Protein 2PR9 (pdb70)

Foldseek 3Di:
DVQADFFADDPAWEKEKEKEKAKAFEAEQVGDTPFIKMKIWMKMATRHGGFKKKFWDKQDVVQHFDWPDKDADPQFDPPPGTIGRDRHGMDIGMITMGGPQFQDQKDKHWDWDCDPQWKIKIKIKIAGADDQVWKKAFKKKKFAADPQFPDKDKDWPAADWDQDNVRRIIIGTHGMDGHGDMTMMIMMTTGDRDDDPDDDPGFWIWIKIKTFAGRRSMDTPDMAIDDPPDPDGRVSYHYYYTYIYIYDHGTYTD/DCPDDDDDDD

InterPro domains:
  IPR001392 Clathrin adaptor, mu subunit [PIRSF005992] (1-434)
  IPR001392 Clathrin adaptor, mu subunit [PR00314] (12-32)
  IPR001392 Clathrin adaptor, mu subunit [PR00314] (98-125)
  IPR001392 Clathrin adaptor, mu subunit [PR00314] (161-189)
  IPR001392 Clathrin adaptor, mu subunit [PR00314] (243-270)
  IPR001392 Clathrin adaptor, mu subunit [PR00314] (312-327)
  IPR001392 Clathrin adaptor, mu subunit [PR00314] (352-363)
  IPR011012 Longin-like domain superfamily [SSF64356] (1-140)
  IPR018240 Clathrin adaptor, mu subunit, conserved site [PS00990] (159-179)
  IPR018240 Clathrin adaptor, mu subunit, conserved site [PS00991] (263-277)
  IPR022775 AP complex, mu/sigma subunit [PF01217] (2-125)
  IPR028565 Mu homology domain [PF00928] (160-435)
  IPR028565 Mu homology domain [PS51072] (170-434)
  IPR036168 AP-2 complex subunit mu, C-terminal superfamily [SSF49447] (159-434)
  IPR043512 Mu2, C-terminal domain [cd09251] (168-434)
  IPR043532 AP-2 complex subunit mu, N-terminal [cd14836] (1-140)
  IPR050431 Adaptor complexes medium subunit [PTHR10529] (1-434)

Sequence (264 aa):
IGWRREGIKYRRNELFLDVLESVNLLMSPQGQVLSAHVSGRVVMKSYLSGMPECKFGMNDKKQSIAIDDCTFHQCVRLSRSISFIPPDGEFELMRYRTTKDIILPFRVIPLVREVGRTKLEVKVVIKSNFKPSLLAQKIEVRIPTPLNTSGVQVICMKGKAKYKASENAIVWKIKRMAGMKESQISAEIELLPTNDKKKWARPPISMNFEVPFAPSGLKVRYLKVFEPKLNYSDHDVIKWVRYIGRSGIYETRCDEEYGYECLD

Radius of gyration: 23.53 Å; Cα contacts (8 Å, |Δi|>4): 671; chains: 2; bounding box: 76×35×49 Å

Secondary structure (DSSP, 8-state):
-TTS-S----SS-EEEEEEEEEEEEEE-TTS-EEEEEEEEEEEEEEE-SSS-EEEEEESB----B--SEEEE-TTSB----EEEPPPSEEEEEEEEEE-SS----EEEEEEEEEETTTEEEEEEEEEE-S-TT-EEEEEEEEEE--TTEEEEEEEESSSEEEEEGGGTEEEEEEEEEETT-EEEEEEEEEE----SSS----PPEEEEEEESS-TT---EEEEEEE-SSSS--GGGSEEEEEEEEEEEEEEE--/----S-EE--

B-factor: mean 52.51, std 9.69, range [30.03, 100.21]

GO terms:
  GO:0043195 terminal bouton (C, HDA)
  GO:0065003 protein-containing complex assembly (P, IDA)
  GO:0002092 positive regulation of receptor internalization (P, IMP)
  GO:1900244 positive regulation of synaptic vesicle endocytosis (P, IMP)
  GO:0005515 protein binding (F, IPI)
  GO:0005886 plasma membrane (C, TAS)
  GO:0050750 low-density lipoprotein particle receptor binding (F, IDA)
  GO:0005048 signal sequence binding (F, IDA)
  GO:0030122 AP-2 adaptor complex (C, IDA)
  GO:0098978 glutamatergic synapse (C, IDA)
  GO:0098978 glutamatergic synapse (C, IMP)
  GO:0098884 postsynaptic neurotransmitter receptor internalization (P, IDA)
  GO:0098884 postsynaptic neurotransmitter receptor internalization (P, IMP)
  GO:0098894 extrinsic component of presynaptic endocytic zone membrane (C, IDA)
  GO:0098978 glutamatergic synapse (C, EXP)
  GO:0048488 synaptic vesicle endocytosis (P, IDA)
  GO:0098884 postsynaptic neurotransmitter receptor internalization (P, EXP)
  GO:0008021 synaptic vesicle (C, IDA)
  GO:0008021 synaptic vesicle (C, EXP)
  GO:0048488 synaptic vesicle endocytosis (P, IMP)

Organism: Rattus norvegicus (NCBI:txid10116)

Structure (mmCIF, N/CA/C/O backbone):
data_2PR9
#
_entry.id   2PR9
#
_cell.length_a   126.300
_cell.length_b   126.300
_cell.length_c   74.650
_cell.angle_alpha   90.000
_cell.angle_beta   90.000
_cell.angle_gamma   120.000
#
_symmetry.space_group_name_H-M   'P 64'
#
loop_
_entity.id
_entity.type
_entity.pdbx_description
1 polymer 'AP-2 complex subunit mu-1'
2 polymer 'GABA(A) receptor subunit gamma-2 peptide'
3 water water
#
loop_
_atom_site.group_PDB
_atom_site.id
_atom_site.type_symbol
_atom_site.label_atom_id
_atom_site.label_alt_id
_atom_site.label_comp_id
_atom_site.label_asym_id
_atom_site.label_entity_id
_atom_site.label_seq_id
_atom_site.pdbx_PDB_ins_code
_atom_site.Cartn_x
_atom_site.Cartn_y
_atom_site.Cartn_z
_atom_site.occupancy
_atom_site.B_iso_or_equiv
_atom_site.auth_seq_id
_atom_site.auth_comp_id
_atom_site.auth_asym_id
_atom_site.auth_atom_id
_atom_site.pdbx_PDB_model_num
ATOM 1 N N . ILE A 1 23 ? -22.185 43.796 -2.972 1.00 68.15 159 ILE A N 1
ATOM 2 C CA . ILE A 1 23 ? -23.176 43.678 -1.830 1.00 68.49 159 ILE A CA 1
ATOM 3 C C . ILE A 1 23 ? -24.341 44.658 -2.116 1.00 67.56 159 ILE A C 1
ATOM 4 O O . ILE A 1 23 ? -24.211 45.881 -1.891 1.00 68.12 159 ILE A O 1
ATOM 9 N N . GLY A 1 24 ? -25.454 44.124 -2.637 1.00 65.71 160 GLY A N 1
ATOM 10 C CA . GLY A 1 24 ? -26.577 44.954 -3.096 1.00 62.96 160 GLY A CA 1
ATOM 11 C C . GLY A 1 24 ? -27.472 45.697 -2.082 1.00 62.40 160 GLY A C 1
ATOM 12 O O . GLY A 1 24 ? -28.418 46.358 -2.527 1.00 62.68 160 GLY A O 1
ATOM 13 N N . TRP A 1 25 ? -27.201 45.582 -0.763 1.00 60.70 161 TRP A N 1
ATOM 14 C CA . TRP A 1 25 ? -27.993 46.200 0.333 1.00 59.87 161 TRP A CA 1
ATOM 15 C C . TRP A 1 25 ? -27.154 47.224 1.130 1.00 58.80 161 TRP A C 1
ATOM 16 O O . TRP A 1 25 ? -27.639 47.799 2.105 1.00 60.04 161 TRP A O 1
ATOM 27 N N . ARG A 1 26 ? -25.901 47.429 0.746 1.00 57.23 162 ARG A N 1
ATOM 28 C CA . ARG A 1 26 ? -25.036 48.377 1.405 1.00 56.31 162 ARG A CA 1
ATOM 29 C C . ARG A 1 26 ? -23.983 48.974 0.442 1.00 57.80 162 ARG A C 1
ATOM 30 O O . ARG A 1 26 ? -23.194 48.231 -0.171 1.00 58.09 162 ARG A O 1
ATOM 38 N N . ARG A 1 27 ? -23.953 50.320 0.358 1.00 58.10 163 ARG A N 1
ATOM 39 C CA . ARG A 1 27 ? -23.084 51.069 -0.564 1.00 57.42 163 ARG A CA 1
ATOM 40 C C . ARG A 1 27 ? -21.658 51.168 -0.027 1.00 56.49 163 ARG A C 1
ATOM 41 O O . ARG A 1 27 ? -21.405 50.842 1.141 1.00 54.98 163 ARG A O 1
ATOM 49 N N . GLU A 1 28 ? -20.742 51.648 -0.885 1.00 56.67 164 GLU A N 1
ATOM 50 C CA . GLU A 1 28 ? -19.325 51.640 -0.552 1.00 56.35 164 GLU A CA 1
ATOM 51 C C . GLU A 1 28 ? -18.673 52.771 0.265 1.00 55.03 164 GLU A C 1
ATOM 52 O O . GLU A 1 28 ? -17.705 52.469 0.992 1.00 56.20 164 GLU A O 1
ATOM 58 N N . GLY A 1 29 ? -19.129 54.019 0.238 1.00 52.37 165 GLY A N 1
ATOM 59 C CA . GLY A 1 29 ? -18.280 55.017 0.959 1.00 50.75 165 GLY A CA 1
ATOM 60 C C . GLY A 1 29 ? -18.705 55.456 2.365 1.00 50.76 165 GLY A C 1
ATOM 61 O O . GLY A 1 29 ? -18.611 56.653 2.718 1.00 51.14 165 GLY A O 1
ATOM 62 N N . ILE A 1 30 ? -19.261 54.543 3.161 1.00 49.57 166 ILE A N 1
ATOM 63 C CA . ILE A 1 30 ? -19.931 54.968 4.394 1.00 48.21 166 ILE A CA 1
ATOM 64 C C . ILE A 1 30 ? -18.907 55.233 5.528 1.00 48.90 166 ILE A C 1
ATOM 65 O O . ILE A 1 30 ? -18.043 54.346 5.805 1.00 48.29 166 ILE A O 1
ATOM 70 N N . LYS A 1 31 ? -19.021 56.416 6.174 1.00 47.73 167 LYS A N 1
ATOM 71 C CA . LYS A 1 31 ? -18.180 56.746 7.312 1.00 47.19 167 LYS A CA 1
ATOM 72 C C . LYS A 1 31 ? -18.958 57.446 8.434 1.00 47.14 167 LYS A C 1
ATOM 73 O O . LYS A 1 31 ? -19.853 58.274 8.194 1.00 46.57 167 LYS A O 1
ATOM 79 N N . TYR A 1 32 ? -18.617 57.105 9.680 1.00 46.64 168 TYR A N 1
ATOM 80 C CA . TYR A 1 32 ? -19.151 57.826 10.856 1.00 45.98 168 TYR A CA 1
ATOM 81 C C . TYR A 1 32 ? -17.977 58.008 11.844 1.00 45.99 168 TYR A C 1
ATOM 82 O O . TYR A 1 32 ? -17.151 57.094 11.965 1.00 45.45 168 TYR A O 1
ATOM 91 N N . ARG A 1 33 ? -17.893 59.133 12.559 1.00 46.04 169 ARG A N 1
ATOM 92 C CA . ARG A 1 33 ? -16.832 59.227 13.551 1.00 46.75 169 ARG A CA 1
ATOM 93 C C . ARG A 1 33 ? -17.292 58.449 14.789 1.00 46.98 169 ARG A C 1
ATOM 94 O O . ARG A 1 33 ? -16.460 57.820 15.445 1.00 47.74 169 ARG A O 1
ATOM 96 N N . ARG A 1 34 ? -18.577 58.567 15.140 1.00 45.38 170 ARG A N 1
ATOM 97 C CA . ARG A 1 34 ? -19.190 57.715 16.155 1.00 44.98 170 ARG A CA 1
ATOM 98 C C . ARG A 1 34 ? -19.679 56.379 15.562 1.00 44.05 170 ARG A C 1
ATOM 99 O O . ARG A 1 34 ? -20.850 56.292 15.070 1.00 42.92 170 ARG A O 1
ATOM 107 N N . ASN A 1 35 ? -18.838 55.349 15.600 1.00 42.35 171 ASN A N 1
ATOM 108 C CA . ASN A 1 35 ? -19.360 54.086 15.156 1.00 42.55 171 ASN A CA 1
ATOM 109 C C . ASN A 1 35 ? -20.239 53.562 16.241 1.00 43.07 171 ASN A C 1
ATOM 110 O O . ASN A 1 35 ? -19.762 53.219 17.346 1.00 45.61 171 ASN A O 1
ATOM 115 N N . GLU A 1 36 ? -21.536 53.513 15.995 1.00 42.03 172 GLU A N 1
ATOM 116 C CA . GLU A 1 36 ? -22.455 53.158 17.081 1.00 41.15 172 GLU A CA 1
ATOM 117 C C . GLU A 1 36 ? -23.485 52.166 16.555 1.00 41.09 172 GLU A C 1
ATOM 118 O O . GLU A 1 36 ? -23.867 52.227 15.337 1.00 40.97 172 GLU A O 1
ATOM 124 N N . LEU A 1 37 ? -23.964 51.271 17.420 1.00 41.26 173 LEU A N 1
ATOM 125 C CA . LEU A 1 37 ? -25.060 50.316 17.018 1.00 40.30 173 LEU A CA 1
ATOM 126 C C . LEU A 1 37 ? -26.037 50.054 18.126 1.00 42.98 173 LEU A C 1
ATOM 127 O O . LEU A 1 37 ? -25.684 50.116 19.359 1.00 42.66 173 LEU A O 1
ATOM 132 N N . PHE A 1 38 ? -27.287 49.826 17.708 1.00 44.53 174 PHE A N 1
ATOM 133 C CA . PHE A 1 38 ? -28.385 49.529 18.652 1.00 45.68 174 PHE A CA 1
ATOM 134 C C . PHE A 1 38 ? -29.138 48.253 18.280 1.00 46.64 174 PHE A C 1
ATOM 135 O O . PHE A 1 38 ? -29.517 48.067 17.093 1.00 47.37 174 PHE A O 1
ATOM 143 N N . LEU A 1 39 ? -29.384 47.389 19.259 1.00 46.60 175 LEU A N 1
ATOM 144 C CA . LEU A 1 39 ? -30.138 46.135 18.999 1.00 46.87 175 LEU A CA 1
ATOM 145 C C . LEU A 1 39 ? -31.400 46.146 19.840 1.00 47.42 175 LEU A C 1
ATOM 146 O O . LEU A 1 39 ? -31.335 46.538 21.054 1.00 46.83 175 LEU A O 1
ATOM 151 N N . ASP A 1 40 ? -32.492 45.702 19.187 1.00 47.03 176 ASP A N 1
ATOM 152 C CA . ASP A 1 40 ? -33.907 45.668 19.704 1.00 47.82 176 ASP A CA 1
ATOM 153 C C . ASP A 1 40 ? -34.419 44.208 19.674 1.00 48.00 176 ASP A C 1
ATOM 154 O O . ASP A 1 40 ? -34.550 43.612 18.526 1.00 50.37 176 ASP A O 1
ATOM 159 N N . VAL A 1 41 ? -34.592 43.578 20.836 1.00 45.00 177 VAL A N 1
ATOM 160 C CA . VAL A 1 41 ? -35.132 42.228 20.865 1.00 44.98 177 VAL A CA 1
ATOM 161 C C . VAL A 1 41 ? -36.634 42.391 21.208 1.00 46.73 177 VAL A C 1
ATOM 162 O O . VAL A 1 41 ? -36.975 42.828 22.345 1.00 47.10 177 VAL A O 1
ATOM 166 N N . LEU A 1 42 ? -37.500 42.167 20.204 1.00 47.29 178 LEU A N 1
ATOM 167 C CA . LEU A 1 42 ? -38.941 42.429 20.267 1.00 46.94 178 LEU A CA 1
ATOM 168 C C . LEU A 1 42 ? -39.640 41.071 20.316 1.00 46.79 178 LEU A C 1
ATOM 169 O O . LEU A 1 42 ? -39.506 40.246 19.374 1.00 46.70 178 LEU A O 1
ATOM 174 N N . GLU A 1 43 ? -40.387 40.830 21.396 1.00 45.20 179 GLU A N 1
ATOM 175 C CA . GLU A 1 43 ? -41.063 39.549 21.522 1.00 45.62 179 GLU A CA 1
ATOM 176 C C . GLU A 1 43 ? -42.517 39.701 21.942 1.00 45.45 179 GLU A C 1
ATOM 177 O O . GLU A 1 43 ? -42.859 40.499 22.894 1.00 45.44 179 GLU A O 1
ATOM 183 N N . SER A 1 44 ? -43.360 38.844 21.408 1.00 43.91 180 SER A N 1
ATOM 184 C CA . SER A 1 44 ? -44.654 38.788 22.073 1.00 44.91 180 SER A CA 1
ATOM 185 C C . SER A 1 44 ? -45.031 37.466 22.626 1.00 43.80 180 SER A C 1
ATOM 186 O O . SER A 1 44 ? -44.855 36.434 21.969 1.00 45.44 180 SER A O 1
ATOM 189 N N . VAL A 1 45 ? -45.415 37.439 23.888 1.00 42.68 181 VAL A N 1
ATOM 190 C CA . VAL A 1 45 ? -45.621 36.152 24.502 1.00 40.69 181 VAL A CA 1
ATOM 191 C C . VAL A 1 45 ? -47.086 35.795 24.464 1.00 41.69 181 VAL A C 1
ATOM 192 O O . VAL A 1 45 ? -47.927 36.629 24.910 1.00 41.78 181 VAL A O 1
ATOM 196 N N . ASN A 1 46 ? -47.401 34.621 23.888 1.00 40.99 182 ASN A N 1
ATOM 197 C CA . ASN A 1 46 ? -48.740 34.115 23.858 1.00 42.14 182 ASN A CA 1
ATOM 198 C C . ASN A 1 46 ? -48.996 32.979 24.831 1.00 43.32 182 ASN A C 1
ATOM 199 O O . ASN A 1 46 ? -48.308 31.941 24.833 1.00 44.75 182 ASN A O 1
ATOM 204 N N . LEU A 1 47 ? -50.059 33.132 25.603 1.00 43.65 183 LEU A N 1
ATOM 205 C CA . LEU A 1 47 ? -50.441 32.152 26.614 1.00 43.98 183 LEU A CA 1
ATOM 206 C C . LEU A 1 47 ? -51.942 31.802 26.661 1.00 44.09 183 LEU A C 1
ATOM 207 O O . LEU A 1 47 ? -52.801 32.670 26.745 1.00 45.08 183 LEU A O 1
ATOM 212 N N . LEU A 1 48 ? -52.261 30.524 26.732 1.00 45.41 184 LEU A N 1
ATOM 213 C CA . LEU A 1 48 ? -53.625 30.091 27.099 1.00 46.01 184 LEU A CA 1
ATOM 214 C C . LEU A 1 48 ? -53.581 29.179 28.332 1.00 46.40 184 LEU A C 1
ATOM 215 O O . LEU A 1 48 ? -52.929 28.118 28.366 1.00 43.90 184 LEU A O 1
ATOM 220 N N . MET A 1 49 ? -54.235 29.639 29.379 1.00 48.20 185 MET A N 1
ATOM 221 C CA . MET A 1 49 ? -54.131 28.964 30.666 1.00 51.41 185 MET A CA 1
ATOM 222 C C . MET A 1 49 ? -55.496 28.591 31.169 1.00 50.76 185 MET A C 1
ATOM 223 O O . MET A 1 49 ? -56.428 29.399 31.093 1.00 51.15 185 MET A O 1
ATOM 228 N N . SER A 1 50 ? -55.621 27.390 31.706 1.00 52.37 186 SER A N 1
ATOM 229 C CA . SER A 1 50 ? -56.854 26.945 32.413 1.00 54.08 186 SER A CA 1
ATOM 230 C C . SER A 1 50 ? -57.145 27.664 33.753 1.00 56.21 186 SER A C 1
ATOM 231 O O . SER A 1 50 ? -56.256 28.376 34.350 1.00 54.47 186 SER A O 1
ATOM 234 N N . PRO A 1 51 ? -58.398 27.450 34.263 1.00 58.88 187 PRO A N 1
ATOM 235 C CA . PRO A 1 51 ? -58.835 28.277 35.420 1.00 61.16 187 PRO A CA 1
ATOM 236 C C . PRO A 1 51 ? -58.030 27.953 36.729 1.00 63.33 187 PRO A C 1
ATOM 237 O O . PRO A 1 51 ? -57.782 28.864 37.552 1.00 64.15 187 PRO A O 1
ATOM 241 N N . GLN A 1 52 ? -57.575 26.697 36.872 1.00 63.96 188 GLN A N 1
ATOM 242 C CA . GLN A 1 52 ? -56.687 26.367 37.984 1.00 64.92 188 GLN A CA 1
ATOM 243 C C . GLN A 1 52 ? -55.204 26.341 37.610 1.00 63.31 188 GLN A C 1
ATOM 244 O O . GLN A 1 52 ? -54.413 25.723 38.321 1.00 64.09 188 GLN A O 1
ATOM 250 N N . GLY A 1 53 ? -54.794 26.993 36.526 1.00 60.60 189 GLY A N 1
ATOM 251 C CA . GLY A 1 53 ? -53.330 27.163 36.316 1.00 57.34 189 GLY A CA 1
ATOM 252 C C . GLY A 1 53 ? -52.402 26.280 35.453 1.00 55.85 189 GLY A C 1
ATOM 253 O O . GLY A 1 53 ? -51.204 26.590 35.397 1.00 54.21 189 GLY A O 1
ATOM 254 N N . GLN A 1 54 ? -52.907 25.195 34.825 1.00 53.87 190 GLN A N 1
ATOM 255 C CA . GLN A 1 54 ? -52.221 24.500 33.736 1.00 53.22 190 GLN A CA 1
ATOM 256 C C . GLN A 1 54 ? -51.962 25.407 32.485 1.00 52.33 190 GLN A C 1
ATOM 257 O O . GLN A 1 54 ? -52.800 26.286 32.109 1.00 51.83 190 GLN A O 1
ATOM 263 N N . VAL A 1 55 ? -50.772 25.260 31.872 1.00 49.87 191 VAL A N 1
ATOM 264 C CA . VAL A 1 55 ? -50.443 26.057 30.699 1.00 46.88 191 VAL A CA 1
ATOM 265 C C . VAL A 1 55 ? -51.067 25.242 29.564 1.00 46.53 191 VAL A C 1
ATOM 266 O O . VAL A 1 55 ? -50.651 24.115 29.361 1.00 45.45 191 VAL A O 1
ATOM 270 N N . LEU A 1 56 ? -52.099 25.757 28.867 1.00 45.05 192 LEU A N 1
ATOM 271 C CA . LEU A 1 56 ? -52.772 24.949 27.818 1.00 42.49 192 LEU A CA 1
ATOM 272 C C . LEU A 1 56 ? -52.041 25.086 26.455 1.00 41.57 192 LEU A C 1
ATOM 273 O O . LEU A 1 56 ? -51.986 24.170 25.657 1.00 41.62 192 LEU A O 1
ATOM 278 N N . SER A 1 57 ? -51.493 26.261 26.181 1.00 41.33 193 SER A N 1
ATOM 279 C CA . SER A 1 57 ? -50.722 26.532 24.941 1.00 40.79 193 SER A CA 1
ATOM 280 C C . SER A 1 57 ? -49.806 27.657 25.279 1.00 38.98 193 SER A C 1
ATOM 281 O O . SER A 1 57 ? -50.238 28.565 25.952 1.00 38.96 193 SER A O 1
ATOM 284 N N . ALA A 1 58 ? -48.592 27.662 24.791 1.00 38.74 194 ALA A N 1
ATOM 285 C CA . ALA A 1 58 ? -47.751 28.895 24.959 1.00 39.67 194 ALA A CA 1
ATOM 286 C C . ALA A 1 58 ? -46.664 29.025 23.928 1.00 39.59 194 ALA A C 1
ATOM 287 O O . ALA A 1 58 ? -46.177 28.023 23.412 1.00 38.44 194 ALA A O 1
ATOM 289 N N . HIS A 1 59 ? -46.221 30.248 23.679 1.00 39.89 195 HIS A N 1
ATOM 290 C CA . HIS A 1 59 ? -45.199 30.408 22.665 1.00 40.80 195 HIS A CA 1
ATOM 291 C C . HIS A 1 59 ? -44.786 31.871 22.549 1.00 40.08 195 HIS A C 1
ATOM 292 O O . HIS A 1 59 ? -45.599 32.721 22.862 1.00 40.03 195 HIS A O 1
ATOM 299 N N . VAL A 1 60 ? -43.544 32.141 22.129 1.00 39.89 196 VAL A N 1
ATOM 300 C CA . VAL A 1 60 ? -43.076 33.501 21.874 1.00 40.37 196 VAL A CA 1
ATOM 301 C C . VAL A 1 60 ? -42.736 33.664 20.374 1.00 42.87 196 VAL A C 1
ATOM 302 O O . VAL A 1 60 ? -42.179 32.714 19.759 1.00 42.09 196 VAL A O 1
ATOM 306 N N . SER A 1 61 ? -43.120 34.824 19.759 1.00 44.31 197 SER A N 1
ATOM 307 C CA . SER A 1 61 ? -42.565 35.216 18.423 1.00 45.46 197 SER A CA 1
ATOM 308 C C . SER A 1 61 ? -41.716 36.405 18.641 1.00 46.31 197 SER A C 1
ATOM 309 O O . SER A 1 61 ? -42.154 37.409 19.279 1.00 46.70 197 SER A O 1
ATOM 312 N N . GLY A 1 62 ? -40.515 36.308 18.092 1.00 46.04 198 GLY A N 1
ATOM 313 C CA . GLY A 1 62 ? -39.533 37.296 18.356 1.00 47.40 198 GLY A CA 1
ATOM 314 C C . GLY A 1 62 ? -38.984 37.828 17.049 1.00 48.29 198 GLY A C 1
ATOM 315 O O . GLY A 1 62 ? -39.110 37.222 16.000 1.00 48.61 198 GLY A O 1
ATOM 316 N N . ARG A 1 63 ? -38.368 38.991 17.123 1.00 49.17 199 ARG A N 1
ATOM 317 C CA . ARG A 1 63 ? -37.548 39.449 16.033 1.00 49.51 199 ARG A CA 1
ATOM 318 C C . ARG A 1 63 ? -36.482 40.310 16.659 1.00 48.61 199 ARG A C 1
ATOM 319 O O . ARG A 1 63 ? -36.707 40.942 17.762 1.00 48.04 199 ARG A O 1
ATOM 327 N N . VAL A 1 64 ? -35.316 40.281 16.017 1.00 46.53 200 VAL A N 1
ATOM 328 C CA . VAL A 1 64 ? -34.265 41.172 16.389 1.00 45.16 200 VAL A CA 1
ATOM 329 C C . VAL A 1 64 ? -34.085 42.216 15.291 1.00 47.01 200 VAL A C 1
ATOM 330 O O . VAL A 1 64 ? -33.930 41.899 14.123 1.00 46.43 200 VAL A O 1
ATOM 334 N N . VAL A 1 65 ? -34.106 43.474 15.685 1.00 48.13 201 VAL A N 1
ATOM 335 C CA . VAL A 1 65 ? -33.867 44.584 14.775 1.00 48.24 201 VAL A CA 1
ATOM 336 C C . VAL A 1 65 ? -32.557 45.289 15.141 1.00 48.20 201 VAL A C 1
ATOM 337 O O . VAL A 1 65 ? -32.280 45.558 16.339 1.00 48.43 201 VAL A O 1
ATOM 341 N N . MET A 1 66 ? -31.762 45.607 14.134 1.00 47.25 202 MET A N 1
ATOM 342 C CA . MET A 1 66 ? -30.473 46.236 14.387 1.00 47.76 202 MET A CA 1
ATOM 343 C C . MET A 1 66 ? -30.503 47.609 13.789 1.00 47.24 202 MET A C 1
ATOM 344 O O . MET A 1 66 ? -30.963 47.751 12.629 1.00 48.67 202 MET A O 1
ATOM 349 N N . LYS A 1 67 ? -30.062 48.619 14.513 1.00 45.94 203 LYS A N 1
ATOM 350 C CA . LYS A 1 67 ? -29.756 49.869 13.785 1.00 47.26 203 LYS A CA 1
ATOM 351 C C . LYS A 1 67 ? -28.255 50.128 13.920 1.00 46.93 203 LYS A C 1
ATOM 352 O O . LYS A 1 67 ? -27.747 50.241 15.049 1.00 49.05 203 LYS A O 1
ATOM 358 N N . SER A 1 68 ? -27.536 50.155 12.805 1.00 45.48 204 SER A N 1
ATOM 359 C CA . SER A 1 68 ? -26.100 50.356 12.799 1.00 44.55 204 SER A CA 1
ATOM 360 C C . SER A 1 68 ? -25.718 51.618 12.072 1.00 44.83 204 SER A C 1
ATOM 361 O O . SER A 1 68 ? -26.261 51.948 10.952 1.00 45.53 204 SER A O 1
ATOM 364 N N . TYR A 1 69 ? -24.745 52.295 12.685 1.00 44.52 205 TYR A N 1
ATOM 365 C CA . TYR A 1 69 ? -24.004 53.375 12.055 1.00 43.46 205 TYR A CA 1
ATOM 366 C C . TYR A 1 69 ? -22.503 53.075 12.191 1.00 44.53 205 TYR A C 1
ATOM 367 O O . TYR A 1 69 ? -21.822 53.559 13.115 1.00 45.47 205 TYR A O 1
ATOM 376 N N . LEU A 1 70 ? -21.999 52.262 11.266 1.00 44.55 206 LEU A N 1
ATOM 377 C CA . LEU A 1 70 ? -20.652 51.718 11.346 1.00 45.20 206 LEU A CA 1
ATOM 378 C C . LEU A 1 70 ? -19.892 52.057 10.103 1.00 45.61 206 LEU A C 1
ATOM 379 O O . LEU A 1 70 ? -20.456 51.952 8.997 1.00 46.72 206 LEU A O 1
ATOM 384 N N . SER A 1 71 ? -18.612 52.413 10.260 1.00 45.17 207 SER A N 1
ATOM 385 C CA . SER A 1 71 ? -17.802 52.828 9.113 1.00 44.65 207 SER A CA 1
ATOM 386 C C . SER A 1 71 ? -17.435 51.648 8.200 1.00 45.13 207 SER A C 1
ATOM 387 O O . SER A 1 71 ? -17.105 50.545 8.697 1.00 45.14 207 SER A O 1
ATOM 390 N N . GLY A 1 72 ? -17.461 51.913 6.882 1.00 45.64 208 GLY A N 1
ATOM 391 C CA . GLY A 1 72 ? -16.971 50.969 5.815 1.00 46.10 208 GLY A CA 1
ATOM 392 C C . GLY A 1 72 ? -17.853 49.743 5.505 1.00 46.23 208 GLY A C 1
ATOM 393 O O . GLY A 1 72 ? -19.071 49.864 5.312 1.00 46.18 208 GLY A O 1
ATOM 394 N N . MET A 1 73 ? -17.242 48.568 5.502 1.00 45.48 209 MET A N 1
ATOM 395 C CA . MET A 1 73 ? -17.953 47.358 5.224 1.00 45.79 209 MET A CA 1
ATOM 396 C C . MET A 1 73 ? -17.793 46.368 6.390 1.00 45.81 209 MET A C 1
ATOM 397 O O . MET A 1 73 ? -17.214 45.277 6.234 1.00 45.79 209 MET A O 1
ATOM 402 N N . PRO A 1 74 ? -18.363 46.684 7.543 1.00 45.38 210 PRO A N 1
ATOM 403 C CA . PRO A 1 74 ? -17.974 45.845 8.693 1.00 45.84 210 PRO A CA 1
ATOM 404 C C . PRO A 1 74 ? -18.575 44.393 8.647 1.00 47.46 210 PRO A C 1
ATOM 405 O O . PRO A 1 74 ? -19.813 44.196 8.459 1.00 46.55 210 PRO A O 1
ATOM 409 N N . GLU A 1 75 ? -17.741 43.389 8.899 1.00 48.42 211 GLU A N 1
ATOM 410 C CA . GLU A 1 75 ? -18.323 42.083 9.253 1.00 50.61 211 GLU A CA 1
ATOM 411 C C . GLU A 1 75 ? -18.683 41.917 10.726 1.00 50.31 211 GLU A C 1
ATOM 412 O O . GLU A 1 75 ? -17.777 41.976 11.592 1.00 50.68 211 GLU A O 1
ATOM 418 N N . CYS A 1 76 ? -19.965 41.604 10.969 1.00 49.80 212 CYS A N 1
ATOM 419 C CA . CYS A 1 76 ? -20.524 41.533 12.294 1.00 49.59 212 CYS A CA 1
ATOM 420 C C . CYS A 1 76 ? -20.873 40.139 12.690 1.00 50.66 212 CYS A C 1
ATOM 421 O O . CYS A 1 76 ? -21.174 39.328 11.860 1.00 52.01 212 CYS A O 1
ATOM 424 N N . LYS A 1 77 ? -20.806 39.841 13.971 1.00 51.52 213 LYS A N 1
ATOM 425 C CA . LYS A 1 77 ? -21.208 38.560 14.470 1.00 53.08 213 LYS A CA 1
ATOM 426 C C . LYS A 1 77 ? -22.157 38.745 15.673 1.00 53.17 213 LYS A C 1
ATOM 427 O O . LYS A 1 77 ? -21.768 39.339 16.714 1.00 53.53 213 LYS A O 1
ATOM 433 N N . PHE A 1 78 ? -23.379 38.220 15.558 1.00 52.33 214 PHE A N 1
ATOM 434 C CA . PHE A 1 78 ? -24.358 38.312 16.617 1.00 51.19 214 PHE A CA 1
ATOM 435 C C . PHE A 1 78 ? -24.279 37.068 17.473 1.00 51.27 214 PHE A C 1
ATOM 436 O O . PHE A 1 78 ? -24.492 35.939 16.957 1.00 50.64 214 PHE A O 1
ATOM 444 N N . GLY A 1 79 ? -23.966 37.229 18.760 1.00 51.54 215 GLY A N 1
ATOM 445 C CA . GLY A 1 79 ? -23.992 36.042 19.692 1.00 51.89 215 GLY A CA 1
ATOM 446 C C . GLY A 1 79 ? -25.084 36.158 20.760 1.00 52.15 215 GLY A C 1
ATOM 447 O O . GLY A 1 79 ? -25.220 37.182 21.418 1.00 50.06 215 GLY A O 1
ATOM 448 N N . MET A 1 80 ? -25.884 35.110 20.915 1.00 53.59 216 MET A N 1
ATOM 449 C CA . MET A 1 80 ? -26.992 35.083 21.918 1.00 55.28 216 MET A CA 1
ATOM 450 C C . MET A 1 80 ? -26.928 33.790 22.674 1.00 54.66 216 MET A C 1
ATOM 451 O O . MET A 1 80 ? -26.090 32.962 22.388 1.00 55.20 216 MET A O 1
ATOM 456 N N . ASN A 1 81 ? -27.809 33.571 23.633 1.00 55.72 217 ASN A N 1
ATOM 457 C CA . ASN A 1 81 ? -27.681 32.410 24.496 1.00 55.33 217 ASN A CA 1
ATOM 458 C C . ASN A 1 81 ? -28.477 31.205 23.967 1.00 57.45 217 ASN A C 1
ATOM 459 O O . ASN A 1 81 ? -29.321 30.698 24.647 1.00 57.62 217 ASN A O 1
ATOM 464 N N . ASP A 1 82 ? -28.199 30.753 22.748 1.00 61.33 218 ASP A N 1
ATOM 465 C CA . ASP A 1 82 ? -28.876 29.606 22.124 1.00 63.79 218 ASP A CA 1
ATOM 466 C C . ASP A 1 82 ? -28.122 28.349 22.539 1.00 65.79 218 ASP A C 1
ATOM 467 O O . ASP A 1 82 ? -26.974 28.502 22.948 1.00 66.86 218 ASP A O 1
ATOM 472 N N . LYS A 1 83 ? -28.696 27.112 22.428 1.00 67.99 219 LYS A N 1
ATOM 473 C CA . LYS A 1 83 ? -27.773 25.913 22.149 1.00 67.73 219 LYS A CA 1
ATOM 474 C C . LYS A 1 83 ? -28.299 24.675 21.306 1.00 67.19 219 LYS A C 1
ATOM 475 O O . LYS A 1 83 ? -27.376 24.755 19.966 1.00 66.40 219 LYS A O 1
ATOM 481 N N . LYS A 1 102 ? -28.859 29.201 35.142 1.00 90.81 238 LYS A N 1
ATOM 482 C CA . LYS A 1 102 ? -27.758 29.494 34.230 1.00 91.27 238 LYS A CA 1
ATOM 483 C C . LYS A 1 102 ? -28.181 30.027 32.796 1.00 91.24 238 LYS A C 1
ATOM 484 O O . LYS A 1 102 ? -27.499 29.712 31.814 1.00 91.43 238 LYS A O 1
ATOM 486 N N . GLN A 1 103 ? -29.278 30.814 32.697 1.00 91.16 239 GLN A N 1
ATOM 487 C CA . GLN A 1 103 ? -29.716 31.591 31.451 1.00 90.52 239 GLN A CA 1
ATOM 488 C C . GLN A 1 103 ? -29.364 31.036 29.964 1.00 89.84 239 GLN A C 1
ATOM 489 O O . GLN A 1 103 ? -28.395 31.527 29.321 1.00 89.38 239 GLN A O 1
ATOM 495 N N . SER A 1 104 ? -30.141 30.073 29.411 1.00 87.80 240 SER A N 1
ATOM 496 C CA . SER A 1 104 ? -29.825 29.508 28.045 1.00 85.78 240 SER A CA 1
ATOM 497 C C . SER A 1 104 ? -30.993 28.936 27.177 1.00 84.60 240 SER A C 1
ATOM 498 O O . SER A 1 104 ? -31.432 27.828 27.455 1.00 84.35 240 SER A O 1
ATOM 501 N N . ILE A 1 105 ? -31.427 29.631 26.096 1.00 82.78 241 ILE A N 1
ATOM 502 C CA . ILE A 1 105 ? -32.627 29.212 25.263 1.00 81.21 241 ILE A CA 1
ATOM 503 C C . ILE A 1 105 ? -32.662 28.277 23.991 1.00 79.17 241 ILE A C 1
ATOM 504 O O . ILE A 1 105 ? -31.638 28.015 23.326 1.00 79.11 241 ILE A O 1
ATOM 509 N N . ALA A 1 106 ? -33.900 27.820 23.705 1.00 76.90 242 ALA A N 1
ATOM 510 C CA . ALA A 1 106 ? -34.286 26.897 22.603 1.00 73.76 242 ALA A CA 1
ATOM 511 C C . ALA A 1 106 ? -35.173 27.566 21.526 1.00 71.49 242 ALA A C 1
ATOM 512 O O . ALA A 1 106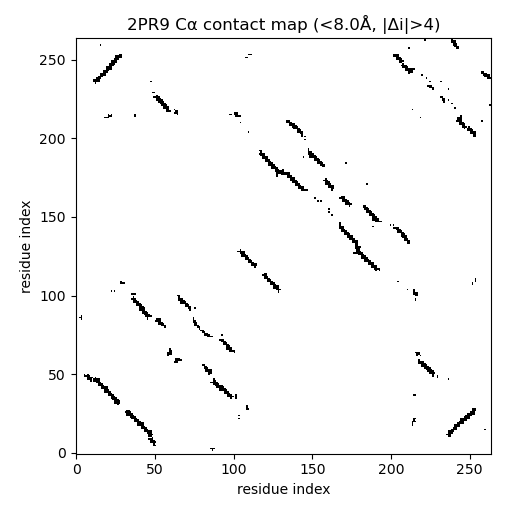 ? -36.353 27.807 21.743 1.00 71.11 242 ALA A O 1
ATOM 514 N N . ILE A 1 107 ? -34.570 27.830 20.365 1.00 68.82 243 ILE A N 1
ATOM 515 C CA . ILE A 1 107 ? -35.227 28.334 19.169 1.00 64.82 243 ILE A CA 1
ATOM 516 C C . ILE A 1 107 ? -35.790 27.159 18.384 1.00 64.12 243 ILE A C 1
ATOM 517 O O . ILE A 1 107 ? -35.023 26.335 17.910 1.00 63.87 243 ILE A O 1
ATOM 522 N N . ASP A 1 108 ? -37.118 27.059 18.277 1.00 63.29 244 ASP A N 1
ATOM 523 C CA . ASP A 1 108 ? -37.736 26.007 17.465 1.00 63.10 244 ASP A CA 1
ATOM 524 C C . ASP A 1 108 ? -37.494 26.299 15.981 1.00 63.14 244 ASP A C 1
ATOM 525 O O . ASP A 1 108 ? -37.191 25.364 15.183 1.00 63.06 244 ASP A O 1
ATOM 530 N N . ASP A 1 109 ? -37.631 27.571 15.591 1.00 62.57 245 ASP A N 1
ATOM 531 C CA . ASP A 1 109 ? -37.215 27.951 14.229 1.00 62.86 245 ASP A CA 1
ATOM 532 C C . ASP A 1 109 ? -37.101 29.415 14.057 1.00 60.50 245 ASP A C 1
ATOM 533 O O . ASP A 1 109 ? -37.582 30.146 14.889 1.00 61.69 245 ASP A O 1
ATOM 538 N N . CYS A 1 110 ? -36.413 29.835 13.001 1.00 57.88 246 CYS A N 1
ATOM 539 C CA . CYS A 1 110 ? -36.061 31.208 12.834 1.00 55.54 246 CYS A CA 1
ATOM 540 C C . CYS A 1 110 ? -35.575 31.497 11.423 1.00 53.97 246 CYS A C 1
ATOM 541 O O . CYS A 1 110 ? -35.027 30.623 10.766 1.00 52.49 246 CYS A O 1
ATOM 544 N N . THR A 1 111 ? -35.749 32.748 10.983 1.00 52.46 247 THR A N 1
ATOM 545 C CA . THR A 1 111 ? -35.353 33.171 9.650 1.00 51.76 247 THR A CA 1
ATOM 546 C C . THR A 1 111 ? -34.605 34.501 9.670 1.00 50.46 247 THR A C 1
ATOM 547 O O . THR A 1 111 ? -34.699 35.294 10.598 1.00 49.95 247 THR A O 1
ATOM 551 N N . PHE A 1 112 ? -33.822 34.703 8.631 1.00 49.55 248 PHE A N 1
ATOM 552 C CA . PHE A 1 112 ? -32.758 35.654 8.626 1.00 48.14 248 PHE A CA 1
ATOM 553 C C . PHE A 1 112 ? -32.913 36.653 7.509 1.00 48.32 248 PHE A C 1
ATOM 554 O O . PHE A 1 112 ? -33.522 36.399 6.458 1.00 46.93 248 PHE A O 1
ATOM 562 N N . HIS A 1 113 ? -32.382 37.843 7.778 1.00 49.47 249 HIS A N 1
ATOM 563 C CA . HIS A 1 113 ? -32.232 38.841 6.735 1.00 50.12 249 HIS A CA 1
ATOM 564 C C . HIS A 1 113 ? -31.384 38.293 5.603 1.00 50.30 249 HIS A C 1
ATOM 565 O O . HIS A 1 113 ? -30.490 37.461 5.836 1.00 50.44 249 HIS A O 1
ATOM 572 N N . GLN A 1 114 ? -31.629 38.776 4.394 1.00 50.74 250 GLN A N 1
ATOM 573 C CA . GLN A 1 114 ? -30.789 38.356 3.253 1.00 52.11 250 GLN A CA 1
ATOM 574 C C . GLN A 1 114 ? -29.243 38.374 3.517 1.00 51.21 250 GLN A C 1
ATOM 575 O O . GLN A 1 114 ? -28.532 37.540 3.003 1.00 48.41 250 GLN A O 1
ATOM 581 N N . CYS A 1 115 ? -28.757 39.311 4.353 1.00 51.37 251 CYS A N 1
ATOM 582 C CA . CYS A 1 115 ? -27.339 39.447 4.607 1.00 51.12 251 CYS A CA 1
ATOM 583 C C . CYS A 1 115 ? -26.786 38.370 5.515 1.00 52.11 251 CYS A C 1
ATOM 584 O O . CYS A 1 115 ? -25.585 38.281 5.629 1.00 52.11 251 CYS A O 1
ATOM 587 N N . VAL A 1 116 ? -27.609 37.568 6.201 1.00 53.58 252 VAL A N 1
ATOM 588 C CA . VAL A 1 116 ? -27.000 36.509 7.056 1.00 54.16 252 VAL A CA 1
ATOM 589 C C . VAL A 1 116 ? -26.489 35.337 6.232 1.00 56.14 252 VAL A C 1
ATOM 590 O O . VAL A 1 116 ? -27.245 34.779 5.455 1.00 56.27 252 VAL A O 1
ATOM 594 N N . ARG A 1 117 ? -25.222 34.966 6.414 1.00 58.99 253 ARG A N 1
ATOM 595 C CA . ARG A 1 117 ? -24.645 33.791 5.707 1.00 63.14 253 ARG A CA 1
ATOM 596 C C . ARG A 1 117 ? -25.007 32.537 6.520 1.00 64.09 253 ARG A C 1
ATOM 597 O O . ARG A 1 117 ? -24.545 32.423 7.657 1.00 65.34 253 ARG A O 1
ATOM 605 N N . LEU A 1 118 ? -25.853 31.652 5.961 1.00 65.41 254 LEU A N 1
ATOM 606 C CA . LEU A 1 118 ? -26.491 30.450 6.655 1.00 66.55 254 LEU A CA 1
ATOM 607 C C . LEU A 1 118 ? -25.632 29.482 7.591 1.00 67.72 254 LEU A C 1
ATOM 608 O O . LEU A 1 118 ? -25.701 29.626 8.934 1.00 67.73 254 LEU A O 1
ATOM 613 N N . SER A 1 119 ? -24.870 28.470 6.927 1.00 66.79 255 SER A N 1
ATOM 614 C CA . SER A 1 119 ? -23.707 28.038 7.809 1.00 66.31 255 SER A CA 1
ATOM 615 C C . SER A 1 119 ? -22.893 29.519 8.340 1.00 65.03 255 SER A C 1
ATOM 616 O O . SER A 1 119 ? -22.821 28.982 10.090 1.00 62.64 255 SER A O 1
ATOM 619 N N . ARG A 1 125 ? -21.738 26.993 14.757 1.00 67.26 261 ARG A N 1
ATOM 620 C CA . ARG A 1 125 ? -22.237 27.337 13.418 1.00 67.62 261 ARG A CA 1
ATOM 621 C C . ARG A 1 125 ? -23.438 28.256 13.674 1.00 67.94 261 ARG A C 1
ATOM 622 O O . ARG A 1 125 ? -24.557 27.768 13.970 1.00 68.26 261 ARG A O 1
ATOM 630 N N . SER A 1 126 ? -23.162 29.588 13.564 1.00 66.55 262 SER A N 1
ATOM 631 C CA . SER A 1 126 ? -23.9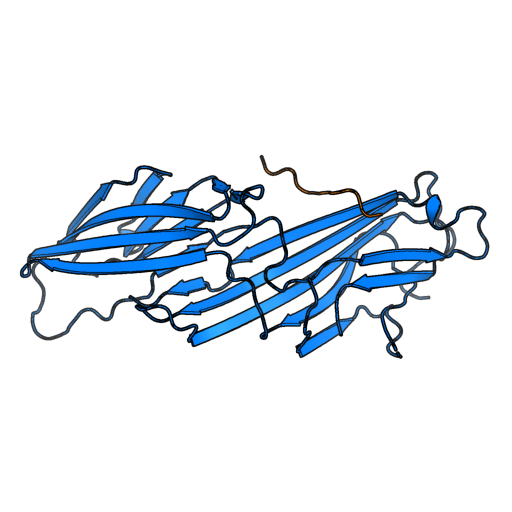04 30.653 14.200 1.00 64.26 262 SER A CA 1
ATOM 632 C C . SER A 1 126 ? -23.719 32.038 13.381 1.00 61.57 262 SER A C 1
ATOM 633 O O . SER A 1 126 ? -23.218 31.962 12.258 1.00 60.71 262 SER A O 1
ATOM 636 N N . ILE A 1 127 ? -24.077 33.229 13.912 1.00 56.32 263 ILE A N 1
ATOM 637 C CA . ILE A 1 127 ? -24.702 34.262 13.045 1.00 55.46 263 ILE A CA 1
ATOM 638 C C . ILE A 1 127 ? -23.840 35.432 12.472 1.00 55.46 263 ILE A C 1
ATOM 639 O O . ILE A 1 127 ? -23.446 36.345 13.215 1.00 56.87 263 ILE A O 1
ATOM 644 N N . SER A 1 128 ? -23.631 35.458 11.146 1.00 54.53 264 SER A N 1
ATOM 645 C CA . SER A 1 128 ? -22.639 36.333 10.483 1.00 53.80 264 SER A CA 1
ATOM 646 C C . SER A 1 128 ? -23.091 37.173 9.311 1.00 51.53 264 SER A C 1
ATOM 647 O O . SER A 1 128 ? -23.847 36.689 8.478 1.00 51.31 264 SER A O 1
ATOM 650 N N . PHE A 1 129 ? -22.600 38.407 9.194 1.00 49.48 265 PHE A N 1
ATOM 651 C CA . PHE A 1 129 ? -23.113 39.290 8.138 1.00 48.25 265 PHE A CA 1
ATOM 652 C C . PHE A 1 129 ? -22.428 40.632 7.972 1.00 48.91 265 PHE A C 1
ATOM 653 O O . PHE A 1 129 ? -21.929 41.254 8.947 1.00 49.48 265 PHE A O 1
ATOM 661 N N . ILE A 1 130 ? -22.499 41.147 6.757 1.00 47.97 266 ILE A N 1
ATOM 662 C CA . ILE A 1 130 ? -22.350 42.578 6.652 1.00 47.13 266 ILE A CA 1
ATOM 663 C C . ILE A 1 130 ? -23.734 43.253 6.656 1.00 47.68 266 ILE A C 1
ATOM 664 O O . ILE A 1 130 ? -24.557 43.096 5.718 1.00 47.62 266 ILE A O 1
ATOM 669 N N . PRO A 1 131 ? -23.995 44.066 7.680 1.00 47.66 267 PRO A N 1
ATOM 670 C CA . PRO A 1 131 ? -25.361 44.576 7.769 1.00 47.63 267 PRO A CA 1
ATOM 671 C C . PRO A 1 131 ? -25.635 45.725 6.784 1.00 48.75 267 PRO A C 1
ATOM 672 O O . PRO A 1 131 ? -24.741 46.491 6.431 1.00 48.99 267 PRO A O 1
ATOM 676 N N . PRO A 1 132 ? -26.897 45.915 6.423 1.00 49.18 268 PRO A N 1
ATOM 677 C CA . PRO A 1 132 ? -27.246 47.136 5.713 1.00 49.16 268 PRO A CA 1
ATOM 678 C C . PRO A 1 132 ? -26.952 48.309 6.672 1.00 49.87 268 PRO A C 1
ATOM 679 O O . PRO A 1 132 ? -26.932 48.094 7.885 1.00 49.86 268 PRO A O 1
ATOM 683 N N . ASP A 1 133 ? -26.694 49.521 6.150 1.00 50.62 269 ASP A N 1
ATOM 684 C CA . ASP A 1 133 ? -26.533 50.737 6.981 1.00 49.43 269 ASP A CA 1
ATOM 685 C C . ASP A 1 133 ? -27.935 51.120 7.499 1.00 48.92 269 ASP A C 1
ATOM 686 O O . ASP A 1 133 ? -28.883 50.930 6.772 1.00 49.66 269 ASP A O 1
ATOM 691 N N . GLY A 1 134 ? -28.115 51.604 8.737 1.00 47.95 270 GLY A N 1
ATOM 692 C CA . GLY A 1 134 ? -29.429 52.088 9.088 1.00 47.04 270 GLY A CA 1
ATOM 693 C C . GLY A 1 134 ? -30.130 50.999 9.864 1.00 49.22 270 GLY A C 1
ATOM 694 O O . GLY A 1 134 ? -29.463 50.142 10.454 1.00 50.29 270 GLY A O 1
ATOM 695 N N . GLU A 1 135 ? -31.465 51.043 9.890 1.00 49.50 271 GLU A N 1
ATOM 696 C CA . GLU A 1 135 ? -32.263 50.107 10.600 1.00 49.52 271 GLU A CA 1
ATOM 697 C C . GLU A 1 135 ? -32.625 48.960 9.682 1.00 49.52 271 GLU A C 1
ATOM 698 O O . GLU A 1 135 ? -32.907 49.190 8.492 1.00 49.67 271 GLU A O 1
ATOM 704 N N . PHE A 1 136 ? -32.581 47.724 10.189 1.00 49.14 272 PHE A N 1
ATOM 705 C CA . PHE A 1 136 ? -33.128 46.524 9.435 1.00 49.05 272 PHE A CA 1
ATOM 706 C C . PHE A 1 136 ? -33.512 45.311 10.356 1.00 50.03 272 PHE A C 1
ATOM 707 O O . PHE A 1 136 ? -33.209 45.286 11.594 1.00 52.36 272 PHE A O 1
ATOM 715 N N . GLU A 1 137 ? -34.257 44.346 9.838 1.00 49.81 273 GLU A N 1
ATOM 716 C CA . GLU A 1 137 ? -34.644 43.203 10.702 1.00 48.51 273 GLU A CA 1
ATOM 717 C C . GLU A 1 137 ? -33.590 42.153 10.506 1.00 47.04 273 GLU A C 1
ATOM 718 O O . GLU A 1 137 ? -33.421 41.646 9.385 1.00 46.45 273 GLU A O 1
ATOM 724 N N . LEU A 1 138 ? -32.836 41.863 11.562 1.00 45.60 274 LEU A N 1
ATOM 725 C CA . LEU A 1 138 ? -31.798 40.839 11.469 1.00 44.71 274 LEU A CA 1
ATOM 726 C C . LEU A 1 138 ? -32.411 39.394 11.379 1.00 45.42 274 LEU A C 1
ATOM 727 O O . LEU A 1 138 ? -32.104 38.614 10.433 1.00 45.13 274 LEU A O 1
ATOM 732 N N . MET A 1 139 ? -33.276 39.055 12.337 1.00 45.48 275 MET A N 1
ATOM 733 C CA . MET A 1 139 ? -33.936 37.794 12.356 1.00 47.29 275 MET A CA 1
ATOM 734 C C . MET A 1 139 ? -35.315 37.860 12.970 1.00 48.96 275 MET A C 1
ATOM 735 O O . MET A 1 139 ? -35.708 38.805 13.693 1.00 48.74 275 MET A O 1
ATOM 740 N N . ARG A 1 140 ? -36.033 36.778 12.722 1.00 51.30 276 ARG A N 1
ATOM 741 C CA . ARG A 1 140 ? -37.364 36.509 13.246 1.00 53.36 276 ARG A CA 1
ATOM 742 C C . ARG A 1 140 ? -37.305 35.066 13.849 1.00 50.96 276 ARG A C 1
ATOM 743 O O . ARG A 1 140 ? -36.759 34.152 13.238 1.00 50.05 276 ARG A O 1
ATOM 751 N N . TYR A 1 141 ? -37.864 34.812 15.017 1.00 49.84 277 TYR A N 1
ATOM 752 C CA . TYR A 1 141 ? -37.833 33.419 15.527 1.00 48.49 277 TYR A CA 1
ATOM 753 C C . TYR A 1 141 ? -39.068 33.018 16.346 1.00 49.71 277 TYR A C 1
ATOM 754 O O . TYR A 1 141 ? -39.918 33.885 16.722 1.00 48.80 277 TYR A O 1
ATOM 763 N N . ARG A 1 142 ? -39.138 31.713 16.669 1.00 49.64 278 ARG A N 1
ATOM 764 C CA . ARG A 1 142 ? -40.239 31.185 17.496 1.00 50.64 278 ARG A CA 1
ATOM 765 C C . ARG A 1 142 ? -39.735 30.267 18.644 1.00 49.42 278 ARG A C 1
ATOM 766 O O . ARG A 1 142 ? -38.824 29.493 18.471 1.00 49.21 278 ARG A O 1
ATOM 774 N N . THR A 1 143 ? -40.367 30.319 19.792 1.00 48.78 279 THR A N 1
ATOM 775 C CA . THR A 1 143 ? -39.935 29.579 20.957 1.00 49.19 279 THR A CA 1
ATOM 776 C C . THR A 1 143 ? -41.168 28.963 21.613 1.00 49.26 279 THR A C 1
ATOM 777 O O . THR A 1 143 ? -42.234 29.595 21.635 1.00 48.08 279 THR A O 1
ATOM 781 N N . THR A 1 144 ? -41.038 27.736 22.131 1.00 49.49 280 THR A N 1
ATOM 782 C CA . THR A 1 144 ? -42.101 27.151 22.958 1.00 49.43 280 THR A CA 1
ATOM 783 C C . THR A 1 144 ? -41.599 26.585 24.314 1.00 50.53 280 THR A C 1
ATOM 784 O O . THR A 1 144 ? -42.380 26.530 25.309 1.00 51.09 280 THR A O 1
ATOM 788 N N . LYS A 1 145 ? -40.324 26.164 24.379 1.00 50.03 281 LYS A N 1
ATOM 789 C CA . LYS A 1 145 ? -39.839 25.498 25.615 1.00 48.72 281 LYS A CA 1
ATOM 790 C C . LYS A 1 145 ? -39.342 26.616 26.593 1.00 48.56 281 LYS A C 1
ATOM 791 O O . LYS A 1 145 ? -38.791 27.604 26.159 1.00 47.18 281 LYS A O 1
ATOM 794 N N . ASP A 1 146 ? -39.603 26.468 27.895 1.00 48.83 282 ASP A N 1
ATOM 795 C CA . ASP A 1 146 ? -39.017 27.304 28.987 1.00 48.69 282 ASP A CA 1
ATOM 796 C C . ASP A 1 146 ? -39.327 28.753 28.917 1.00 47.74 282 ASP A C 1
ATOM 797 O O . ASP A 1 146 ? -38.428 29.574 29.062 1.00 49.53 282 ASP A O 1
ATOM 802 N N . ILE A 1 147 ? -40.580 29.107 28.698 1.00 45.95 283 ILE A N 1
ATOM 803 C CA . ILE A 1 147 ? -40.866 30.484 28.518 1.00 43.56 283 ILE A CA 1
ATOM 804 C C . ILE A 1 147 ? -41.031 31.125 29.871 1.00 43.87 283 ILE A C 1
ATOM 805 O O . ILE A 1 147 ? -41.569 30.494 30.777 1.00 42.87 283 ILE A O 1
ATOM 810 N N . ILE A 1 148 ? -40.623 32.382 30.032 1.00 43.62 284 ILE A N 1
ATOM 811 C CA . ILE A 1 148 ? -40.984 33.037 31.250 1.00 44.60 284 ILE A CA 1
ATOM 812 C C . ILE A 1 148 ? -42.321 33.693 31.087 1.00 45.14 284 ILE A C 1
ATOM 813 O O . ILE A 1 148 ? -42.453 34.724 30.407 1.00 45.40 284 ILE A O 1
ATOM 818 N N . LEU A 1 149 ? -43.341 33.131 31.746 1.00 45.85 285 LEU A N 1
ATOM 819 C CA . LEU A 1 149 ? -44.674 33.795 31.707 1.00 44.75 285 LEU A CA 1
ATOM 820 C C . LEU A 1 149 ? -44.665 34.992 32.634 1.00 44.66 285 LEU A C 1
ATOM 821 O O . LEU A 1 149 ? -44.569 34.799 33.841 1.00 45.68 285 LEU A O 1
ATOM 826 N N . PRO A 1 150 ? -44.708 36.218 32.098 1.00 44.50 286 PRO A N 1
ATOM 827 C CA . PRO A 1 150 ? -44.594 37.310 33.055 1.00 45.32 286 PRO A CA 1
ATOM 828 C C . PRO A 1 150 ? -45.672 37.437 34.134 1.00 45.76 286 PRO A C 1
ATOM 829 O O . PRO A 1 150 ? -45.313 37.861 35.253 1.00 48.54 286 PRO A O 1
ATOM 833 N N . PHE A 1 151 ? -46.891 36.964 33.903 1.00 44.29 287 PHE A N 1
ATOM 834 C CA . PHE A 1 151 ? -47.972 37.110 34.857 1.00 44.83 287 PHE A CA 1
ATOM 835 C C . PHE A 1 151 ? -48.763 35.823 35.026 1.00 45.11 287 PHE A C 1
ATOM 836 O O . PHE A 1 151 ? -48.971 35.091 34.076 1.00 44.68 287 PHE A O 1
ATOM 844 N N . ARG A 1 152 ? -49.237 35.551 36.232 1.00 46.09 288 ARG A N 1
ATOM 845 C CA . ARG A 1 152 ? -50.256 34.554 36.411 1.00 46.38 288 ARG A CA 1
ATOM 846 C C . ARG A 1 152 ? -51.542 35.289 36.724 1.00 46.58 288 ARG A C 1
ATOM 847 O O . ARG A 1 152 ? -51.505 36.196 37.529 1.00 46.99 288 ARG A O 1
ATOM 855 N N . VAL A 1 153 ? -52.653 34.946 36.090 1.00 46.54 289 VAL A N 1
ATOM 856 C CA . VAL A 1 153 ? -53.967 35.479 36.457 1.00 46.20 289 VAL A CA 1
ATOM 857 C C . VAL A 1 153 ? -54.779 34.429 37.231 1.00 47.30 289 VAL A C 1
ATOM 858 O O . VAL A 1 153 ? -54.849 33.258 36.896 1.00 48.64 289 VAL A O 1
ATOM 862 N N . ILE A 1 154 ? -55.337 34.791 38.352 1.00 48.41 290 ILE A N 1
ATOM 863 C CA . ILE A 1 154 ? -56.094 33.806 39.119 1.00 48.11 290 ILE A CA 1
ATOM 864 C C . ILE A 1 154 ? -57.509 34.268 39.337 1.00 48.98 290 ILE A C 1
ATOM 865 O O . ILE A 1 154 ? -57.750 35.157 40.119 1.00 50.60 290 ILE A O 1
ATOM 870 N N . PRO A 1 155 ? -58.448 33.702 38.608 1.00 49.45 291 PRO A N 1
ATOM 871 C CA . PRO A 1 155 ? -59.853 34.132 38.734 1.00 50.20 291 PRO A CA 1
ATOM 872 C C . PRO A 1 155 ? -60.632 33.409 39.832 1.00 51.21 291 PRO A C 1
ATOM 873 O O . PRO A 1 155 ? -60.400 32.228 40.085 1.00 50.80 291 PRO A O 1
ATOM 877 N N . LEU A 1 156 ? -61.548 34.116 40.483 1.00 52.08 292 LEU A N 1
ATOM 878 C CA . LEU A 1 156 ? -62.517 33.490 41.381 1.00 52.80 292 LEU A CA 1
ATOM 879 C C . LEU A 1 156 ? -63.928 34.061 41.058 1.00 53.18 292 LEU A C 1
ATOM 880 O O . LEU A 1 156 ? -64.141 35.271 41.035 1.00 51.88 292 LEU A O 1
ATOM 885 N N . VAL A 1 157 ? -64.871 33.187 40.705 1.00 54.66 293 VAL A N 1
ATOM 886 C CA . VAL A 1 157 ? -66.244 33.654 40.454 1.00 55.23 293 VAL A CA 1
ATOM 887 C C . VAL A 1 157 ? -67.277 32.874 41.231 1.00 54.87 293 VAL A C 1
ATOM 888 O O . VAL A 1 157 ? -67.276 31.702 41.266 1.00 55.00 293 VAL A O 1
ATOM 892 N N . ARG A 1 158 ? -68.115 33.579 41.944 1.00 55.82 294 ARG A N 1
ATOM 893 C CA . ARG A 1 158 ? -69.023 32.955 42.881 1.00 56.14 294 ARG A CA 1
ATOM 894 C C . ARG A 1 158 ? -70.443 33.494 42.504 1.00 55.77 294 ARG A C 1
ATOM 895 O O . ARG A 1 158 ? -70.643 34.711 42.347 1.00 55.10 294 ARG A O 1
ATOM 903 N N . GLU A 1 159 ? -71.387 32.584 42.234 1.00 56.03 295 GLU A N 1
ATOM 904 C CA . GLU A 1 159 ? -72.754 32.981 41.839 1.00 55.72 295 GLU A CA 1
ATOM 905 C C . GLU A 1 159 ? -73.478 33.211 43.089 1.00 54.57 295 GLU A C 1
ATOM 906 O O . GLU A 1 159 ? -73.470 32.354 43.937 1.00 54.67 295 GLU A O 1
ATOM 912 N N . VAL A 1 160 ? -74.117 34.351 43.221 1.00 54.29 296 VAL A N 1
ATOM 913 C CA . VAL A 1 160 ? -74.825 34.638 44.470 1.00 54.19 296 VAL A CA 1
ATOM 914 C C . VAL A 1 160 ? -76.314 34.705 44.152 1.00 54.04 296 VAL A C 1
ATOM 915 O O . VAL A 1 160 ? -76.799 35.727 43.636 1.00 54.18 296 VAL A O 1
ATOM 919 N N . GLY A 1 161 ? -77.038 33.626 44.459 1.00 53.14 297 GLY A N 1
ATOM 920 C CA . GLY A 1 161 ? -78.389 33.447 43.935 1.00 52.15 297 GLY A CA 1
ATOM 921 C C . GLY A 1 161 ? -78.463 33.660 42.427 1.00 51.96 297 GLY A C 1
ATOM 922 O O . GLY A 1 161 ? -77.566 33.259 41.648 1.00 51.03 297 GLY A O 1
ATOM 923 N N . ARG A 1 162 ? -79.520 34.337 42.003 1.00 52.01 298 ARG A N 1
ATOM 924 C CA . ARG A 1 162 ? -79.702 34.521 40.572 1.00 52.36 298 ARG A CA 1
ATOM 925 C C . ARG A 1 162 ? -79.430 35.973 40.268 1.00 52.02 298 ARG A C 1
ATOM 926 O O . ARG A 1 162 ? -79.377 36.376 39.125 1.00 51.13 298 ARG A O 1
ATOM 934 N N . THR A 1 163 ? -79.105 36.706 41.319 1.00 52.36 299 THR A N 1
ATOM 935 C CA . THR A 1 163 ? -79.003 38.146 41.275 1.00 54.09 299 THR A CA 1
ATOM 936 C C . THR A 1 163 ? -77.583 38.788 40.997 1.00 53.67 299 THR A C 1
ATOM 937 O O . THR A 1 163 ? -77.505 39.823 40.336 1.00 53.18 299 THR A O 1
ATOM 941 N N . LYS A 1 164 ? -76.487 38.175 41.489 1.00 53.09 300 LYS A N 1
ATOM 942 C CA . LYS A 1 164 ? -75.112 38.750 41.542 1.00 53.34 300 LYS A CA 1
ATOM 943 C C . LYS A 1 164 ? -74.039 37.708 41.214 1.00 50.86 300 LYS A C 1
ATOM 944 O O . LYS A 1 164 ? -74.219 36.517 41.507 1.00 50.10 300 LYS A O 1
ATOM 950 N N . LEU A 1 165 ? -72.917 38.170 40.661 1.00 48.79 301 LEU A N 1
ATOM 951 C CA . LEU A 1 165 ? -71.690 37.366 40.574 1.00 47.69 301 LEU A CA 1
ATOM 952 C C . LEU A 1 165 ? -70.680 38.122 41.379 1.00 47.58 301 LEU A C 1
ATOM 953 O O . LEU A 1 165 ? -70.510 39.308 41.124 1.00 46.16 301 LEU A O 1
ATOM 958 N N . GLU A 1 166 ? -70.071 37.474 42.380 1.00 47.87 302 GLU A N 1
ATOM 959 C CA . GLU A 1 166 ? -68.905 38.034 43.057 1.00 49.95 302 GLU A CA 1
ATOM 960 C C . GLU A 1 166 ? -67.736 37.541 42.258 1.00 50.03 302 GLU A C 1
ATOM 961 O O . GLU A 1 166 ? -67.552 36.332 42.154 1.00 50.62 302 GLU A O 1
ATOM 967 N N . VAL A 1 167 ? -66.986 38.451 41.661 1.00 48.83 303 VAL A N 1
ATOM 968 C CA . VAL A 1 167 ? -65.748 38.115 41.006 1.00 49.00 303 VAL A CA 1
ATOM 969 C C . VAL A 1 167 ? -64.441 38.619 41.706 1.00 49.10 303 VAL A C 1
ATOM 970 O O . VAL A 1 167 ? -64.236 39.834 41.923 1.00 47.85 303 VAL A O 1
ATOM 974 N N . LYS A 1 168 ? -63.531 37.710 42.002 1.00 49.05 304 LYS A N 1
ATOM 975 C CA . LYS A 1 168 ? -62.218 38.179 42.445 1.00 51.23 304 LYS A CA 1
ATOM 976 C C . LYS A 1 168 ? -61.078 37.789 41.454 1.00 48.56 304 LYS A C 1
ATOM 977 O O . LYS A 1 168 ? -61.038 36.648 40.967 1.00 49.94 304 LYS A O 1
ATOM 983 N N . VAL A 1 169 ? -60.200 38.715 41.094 1.00 45.93 305 VAL A N 1
ATOM 984 C CA . VAL A 1 169 ? -59.107 38.348 40.211 1.00 44.80 305 VAL A CA 1
ATOM 985 C C . VAL A 1 169 ? -57.745 38.776 40.751 1.00 44.93 305 VAL A C 1
ATOM 986 O O . VAL A 1 169 ? -57.494 39.945 40.943 1.00 45.98 305 VAL A O 1
ATOM 990 N N . VAL A 1 170 ? -56.856 37.843 41.014 1.00 45.98 306 VAL A N 1
ATOM 991 C CA . VAL A 1 170 ? -55.463 38.165 41.441 1.00 45.31 306 VAL A CA 1
ATOM 992 C C . VAL A 1 170 ? -54.471 38.085 40.247 1.00 46.55 306 VAL A C 1
ATOM 993 O O . VAL A 1 170 ? -54.596 37.201 39.396 1.00 46.05 306 VAL A O 1
ATOM 997 N N . ILE A 1 171 ? -53.552 39.041 40.151 1.00 47.05 307 ILE A N 1
ATOM 998 C CA . ILE A 1 171 ? -52.472 38.958 39.170 1.00 48.81 307 ILE A CA 1
ATOM 999 C C . ILE A 1 171 ? -51.129 38.914 39.911 1.00 50.58 307 ILE A C 1
ATOM 1000 O O . ILE A 1 171 ? -50.933 39.586 40.923 1.00 50.73 307 ILE A O 1
ATOM 1005 N N . LYS A 1 172 ? -50.241 38.023 39.487 1.00 52.00 308 LYS A N 1
ATOM 1006 C CA . LYS A 1 172 ? -48.935 37.838 40.162 1.00 52.54 308 LYS A CA 1
ATOM 1007 C C . LYS A 1 172 ? -47.863 38.170 39.150 1.00 50.80 308 LYS A C 1
ATOM 1008 O O . LYS A 1 172 ? -47.935 37.675 37.998 1.00 51.25 308 LYS A O 1
ATOM 1014 N N . SER A 1 173 ? -46.930 39.057 39.500 1.00 49.23 309 SER A N 1
ATOM 1015 C CA . SER A 1 173 ? -45.841 39.355 38.556 1.00 48.94 309 SER A CA 1
ATOM 1016 C C . SER A 1 173 ? -44.716 38.301 38.815 1.00 50.33 309 SER A C 1
ATOM 1017 O O . SER A 1 173 ? -44.343 37.987 39.940 1.00 48.60 309 SER A O 1
ATOM 1020 N N . ASN A 1 174 ? -44.210 37.699 37.755 1.00 52.30 310 ASN A N 1
ATOM 1021 C CA . ASN A 1 174 ? -43.244 36.658 37.925 1.00 54.11 310 ASN A CA 1
ATOM 1022 C C . ASN A 1 174 ? -41.912 36.979 37.246 1.00 54.57 310 ASN A C 1
ATOM 1023 O O . ASN A 1 174 ? -41.654 36.584 36.125 1.00 55.51 310 ASN A O 1
ATOM 1028 N N . PHE A 1 175 ? -41.081 37.765 37.884 1.00 55.30 311 PHE A N 1
ATOM 1029 C CA . PHE A 1 175 ? -39.822 38.176 37.272 1.00 55.45 311 PHE A CA 1
ATOM 1030 C C . PHE A 1 175 ? -39.041 38.989 38.283 1.00 56.51 311 PHE A C 1
ATOM 1031 O O . PHE A 1 175 ? -39.469 39.144 39.417 1.00 56.84 311 PHE A O 1
ATOM 1039 N N . LYS A 1 176 ? -37.871 39.480 37.920 1.00 58.58 312 LYS A N 1
ATOM 1040 C CA . LYS A 1 176 ? -37.007 40.091 38.957 1.00 58.97 312 LYS A CA 1
ATOM 1041 C C . LYS A 1 176 ? -37.720 41.304 39.612 1.00 56.74 312 LYS A C 1
ATOM 1042 O O . LYS A 1 176 ? -38.380 42.126 38.919 1.00 56.05 312 LYS A O 1
ATOM 1048 N N . PRO A 1 177 ? -37.586 41.426 40.941 1.00 54.92 313 PRO A N 1
ATOM 1049 C CA . PRO A 1 177 ? -38.083 42.496 41.806 1.00 54.61 313 PRO A CA 1
ATOM 1050 C C . PRO A 1 177 ? -37.645 43.868 41.340 1.00 54.85 313 PRO A C 1
ATOM 1051 O O . PRO A 1 177 ? -38.377 44.888 41.486 1.00 55.12 313 PRO A O 1
ATOM 1055 N N . SER A 1 178 ? -36.471 43.897 40.727 1.00 54.04 314 SER A N 1
ATOM 1056 C CA . SER A 1 178 ? -35.902 45.157 40.362 1.00 52.73 314 SER A CA 1
ATOM 1057 C C . SER A 1 178 ? -36.399 45.640 39.028 1.00 52.36 314 SER A C 1
ATOM 1058 O O . SER A 1 178 ? -36.131 46.795 38.704 1.00 52.98 314 SER A O 1
ATOM 1061 N N . LEU A 1 179 ? -37.140 44.784 38.290 1.00 52.11 315 LEU A N 1
ATOM 1062 C CA . LEU A 1 179 ? -37.822 45.112 36.955 1.00 51.31 315 LEU A CA 1
ATOM 1063 C C . LEU A 1 179 ? -39.351 45.470 37.103 1.00 50.97 315 LEU A C 1
ATOM 1064 O O . LEU A 1 179 ? -40.026 44.905 37.977 1.00 51.69 315 LEU A O 1
ATOM 1069 N N . LEU A 1 180 ? -39.874 46.364 36.250 1.00 50.27 316 LEU A N 1
ATOM 1070 C CA . LEU A 1 180 ? -41.260 46.850 36.283 1.00 50.51 316 LEU A CA 1
ATOM 1071 C C . LEU A 1 180 ? -41.977 46.533 34.999 1.00 50.22 316 LEU A C 1
ATOM 1072 O O . LEU A 1 180 ? -41.476 46.823 33.925 1.00 50.89 316 LEU A O 1
ATOM 1077 N N . ALA A 1 181 ? -43.162 45.934 35.071 1.00 50.28 317 ALA A N 1
ATOM 1078 C CA . ALA A 1 181 ? -43.977 45.843 33.858 1.00 50.19 317 ALA A CA 1
ATOM 1079 C C . ALA A 1 181 ? -44.690 47.186 33.750 1.00 50.12 317 ALA A C 1
ATOM 1080 O O . ALA A 1 181 ? -44.843 47.916 34.745 1.00 49.29 317 ALA A O 1
ATOM 1082 N N . GLN A 1 182 ? -45.148 47.519 32.567 1.00 50.39 318 GLN A N 1
ATOM 1083 C CA . GLN A 1 182 ? -45.966 48.727 32.508 1.00 53.07 318 GLN A CA 1
ATOM 1084 C C . GLN A 1 182 ? -47.111 48.482 31.516 1.00 52.53 318 GLN A C 1
ATOM 1085 O O . GLN A 1 182 ? -47.076 47.470 30.794 1.00 52.80 318 GLN A O 1
ATOM 1091 N N . LYS A 1 183 ? -48.074 49.398 31.476 1.00 53.94 319 LYS A N 1
ATOM 1092 C CA . LYS A 1 183 ? -49.222 49.361 30.539 1.00 56.28 319 LYS A CA 1
ATOM 1093 C C . LYS A 1 183 ? -50.020 48.100 30.769 1.00 55.74 319 LYS A C 1
ATOM 1094 O O . LYS A 1 183 ? -50.395 47.446 29.796 1.00 55.55 319 LYS A O 1
ATOM 1100 N N . ILE A 1 184 ? -50.184 47.727 32.049 1.00 55.28 320 ILE A N 1
ATOM 1101 C CA . ILE A 1 184 ? -50.930 46.559 32.416 1.00 55.01 320 ILE A CA 1
ATOM 1102 C C . ILE A 1 184 ? -52.426 46.816 32.245 1.00 56.45 320 ILE A C 1
ATOM 1103 O O . ILE A 1 184 ? -52.967 47.881 32.662 1.00 55.45 320 ILE A O 1
ATOM 1108 N N . GLU A 1 185 ? -53.070 45.866 31.553 1.00 56.20 321 GLU A N 1
ATOM 1109 C CA . GLU A 1 185 ? -54.520 45.920 31.377 1.00 55.91 321 GLU A CA 1
ATOM 1110 C C . GLU A 1 185 ? -55.131 44.540 31.569 1.00 54.44 321 GLU A C 1
ATOM 1111 O O . GLU A 1 185 ? -54.664 43.564 30.972 1.00 54.89 321 GLU A O 1
ATOM 1117 N N . VAL A 1 186 ? -56.056 44.435 32.532 1.00 51.44 322 VAL A N 1
ATOM 1118 C CA . VAL A 1 186 ? -56.714 43.196 32.785 1.00 49.05 322 VAL A CA 1
ATOM 1119 C C . VAL A 1 186 ? -58.138 43.390 32.351 1.00 49.84 322 VAL A C 1
ATOM 1120 O O . VAL A 1 186 ? -58.842 44.342 32.766 1.00 51.25 322 VAL A O 1
ATOM 1124 N N . ARG A 1 187 ? -58.610 42.488 31.541 1.00 47.67 323 ARG A N 1
ATOM 1125 C CA . ARG A 1 187 ? -59.923 42.686 31.048 1.00 48.42 323 ARG A CA 1
ATOM 1126 C C . ARG A 1 187 ? -60.877 41.504 31.393 1.00 48.53 323 ARG A C 1
ATOM 1127 O O . ARG A 1 187 ? -60.634 40.351 31.045 1.00 48.02 323 ARG A O 1
ATOM 1135 N N . ILE A 1 188 ? -61.896 41.792 32.201 1.00 48.08 324 ILE A N 1
ATOM 1136 C CA . ILE A 1 188 ? -62.774 40.762 32.747 1.00 48.50 324 ILE A CA 1
ATOM 1137 C C . ILE A 1 188 ? -64.135 40.847 32.045 1.00 48.92 324 ILE A C 1
ATOM 1138 O O . ILE A 1 188 ? -64.792 41.925 32.010 1.00 48.96 324 ILE A O 1
ATOM 1143 N N . PRO A 1 189 ? -64.566 39.753 31.424 1.00 48.96 325 PRO A N 1
ATOM 1144 C CA . PRO A 1 189 ? -65.783 39.904 30.605 1.00 48.85 325 PRO A CA 1
ATOM 1145 C C . PRO A 1 189 ? -67.028 39.852 31.493 1.00 47.64 325 PRO A C 1
ATOM 1146 O O . PRO A 1 189 ? -66.991 39.219 32.572 1.00 48.90 325 PRO A O 1
ATOM 1150 N N . THR A 1 190 ? -68.131 40.451 31.063 1.00 46.82 326 THR A N 1
ATOM 1151 C CA . THR A 1 190 ? -69.339 40.430 31.900 1.00 44.98 326 THR A CA 1
ATOM 1152 C C . THR A 1 190 ? -70.448 39.948 31.057 1.00 45.68 326 THR A C 1
ATOM 1153 O O . THR A 1 190 ? -70.407 40.164 29.857 1.00 47.10 326 THR A O 1
ATOM 1157 N N . PRO A 1 191 ? -71.440 39.266 31.643 1.00 45.99 327 PRO A N 1
ATOM 1158 C CA . PRO A 1 191 ? -72.501 38.654 30.816 1.00 46.04 327 PRO A CA 1
ATOM 1159 C C . PRO A 1 191 ? -73.480 39.635 30.182 1.00 47.10 327 PRO A C 1
ATOM 1160 O O . PRO A 1 191 ? -73.448 40.830 30.482 1.00 47.98 327 PRO A O 1
ATOM 1164 N N . LEU A 1 192 ? -74.337 39.132 29.293 1.00 47.76 328 LEU A N 1
ATOM 1165 C CA . LEU A 1 192 ? -75.223 40.034 28.554 1.00 47.95 328 LEU A CA 1
ATOM 1166 C C . LEU A 1 192 ? -76.348 40.659 29.407 1.00 47.09 328 LEU A C 1
ATOM 1167 O O . LEU A 1 192 ? -76.780 41.798 29.155 1.00 46.63 328 LEU A O 1
ATOM 1172 N N . ASN A 1 193 ? -76.795 39.935 30.428 1.00 45.75 329 ASN A N 1
ATOM 1173 C CA . ASN A 1 193 ? -77.798 40.494 31.335 1.00 46.15 329 ASN A CA 1
ATOM 1174 C C . ASN A 1 193 ? -77.222 41.355 32.477 1.00 45.96 329 ASN A C 1
ATOM 1175 O O . ASN A 1 193 ? -77.813 41.407 33.517 1.00 46.52 329 ASN A O 1
ATOM 1180 N N . THR A 1 194 ? -76.067 42.005 32.314 1.00 46.10 330 THR A N 1
ATOM 1181 C CA . THR A 1 194 ? -75.496 42.764 33.417 1.00 45.17 330 THR A CA 1
ATOM 1182 C C . THR A 1 194 ? -76.212 44.113 33.572 1.00 45.50 330 THR A C 1
ATOM 1183 O O . THR A 1 194 ? -76.340 44.865 32.601 1.00 44.29 330 THR A O 1
ATOM 1187 N N . SER A 1 195 ? -76.708 44.431 34.768 1.00 45.16 331 SER A N 1
ATOM 1188 C CA . SER A 1 195 ? -77.411 45.700 34.903 1.00 45.85 331 SER A CA 1
ATOM 1189 C C . SER A 1 195 ? -76.470 46.773 35.467 1.00 45.47 331 SER A C 1
ATOM 1190 O O . SER A 1 195 ? -76.598 47.945 35.128 1.00 45.74 331 SER A O 1
ATOM 1193 N N . GLY A 1 196 ? -75.484 46.377 36.263 1.00 44.09 332 GLY A N 1
ATOM 1194 C CA . GLY A 1 196 ? -74.533 47.344 36.790 1.00 43.66 332 GLY A CA 1
ATOM 1195 C C . GLY A 1 196 ? -73.377 46.570 37.387 1.00 44.77 332 GLY A C 1
ATOM 1196 O O . GLY A 1 196 ? -73.449 45.344 37.539 1.00 44.93 332 GLY A O 1
ATOM 1197 N N . VAL A 1 197 ? -72.312 47.269 37.748 1.00 44.70 333 VAL A N 1
ATOM 1198 C CA . VAL A 1 197 ? -71.159 46.610 38.297 1.00 46.10 333 VAL A CA 1
ATOM 1199 C C . VAL A 1 197 ? -70.515 47.446 39.448 1.00 47.08 333 VAL A C 1
ATOM 1200 O O . VAL A 1 197 ? -70.319 48.630 39.236 1.00 47.76 333 VAL A O 1
ATOM 1204 N N . GLN A 1 198 ? -70.155 46.857 40.630 1.00 46.03 334 GLN A N 1
ATOM 1205 C CA . GLN A 1 198 ? -69.291 47.581 41.556 1.00 44.11 334 GLN A CA 1
ATOM 1206 C C . GLN A 1 198 ? -67.827 47.068 41.462 1.00 44.62 334 GLN A C 1
ATOM 1207 O O . GLN A 1 198 ? -67.591 45.866 41.329 1.00 44.00 334 GLN A O 1
ATOM 1213 N N . VAL A 1 199 ? -66.858 47.951 41.570 1.00 44.52 335 VAL A N 1
ATOM 1214 C CA . VAL A 1 199 ? -65.557 47.440 41.761 1.00 47.61 335 VAL A CA 1
ATOM 1215 C C . VAL A 1 199 ? -64.688 48.145 42.749 1.00 47.40 335 VAL A C 1
ATOM 1216 O O . VAL A 1 199 ? -64.812 49.346 42.956 1.00 46.85 335 VAL A O 1
ATOM 1220 N N . ILE A 1 200 ? -63.752 47.398 43.327 1.00 47.06 336 ILE A N 1
ATOM 1221 C CA . ILE A 1 200 ? -62.796 48.017 44.197 1.00 46.21 336 ILE A CA 1
ATOM 1222 C C . ILE A 1 200 ? -61.464 47.538 43.744 1.00 46.17 336 ILE A C 1
ATOM 1223 O O . ILE A 1 200 ? -61.252 46.315 43.593 1.00 45.33 336 ILE A O 1
ATOM 1228 N N . CYS A 1 201 ? -60.538 48.455 43.514 1.00 47.44 337 CYS A N 1
ATOM 1229 C CA . CYS A 1 201 ? -59.162 47.978 43.311 1.00 49.06 337 CYS A CA 1
ATOM 1230 C C . CYS A 1 201 ? -58.113 48.869 43.950 1.00 49.58 337 CYS A C 1
ATOM 1231 O O . CYS A 1 201 ? -58.188 50.096 43.770 1.00 50.57 337 CYS A O 1
ATOM 1234 N N . MET A 1 202 ? -57.173 48.303 44.752 1.00 50.11 338 MET A N 1
ATOM 1235 C CA . MET A 1 202 ? -56.232 49.185 45.557 1.00 47.98 338 MET A CA 1
ATOM 1236 C C . MET A 1 202 ? -55.183 49.752 44.647 1.00 47.50 338 MET A C 1
ATOM 1237 O O . MET A 1 202 ? -54.608 50.796 44.968 1.00 48.08 338 MET A O 1
ATOM 1242 N N . LYS A 1 203 ? -54.891 49.053 43.558 1.00 46.64 339 LYS A N 1
ATOM 1243 C CA . LYS A 1 203 ? -53.883 49.511 42.607 1.00 48.11 339 LYS A CA 1
ATOM 1244 C C . LYS A 1 203 ? -54.490 49.748 41.297 1.00 48.03 339 LYS A C 1
ATOM 1245 O O . LYS A 1 203 ? -55.422 48.998 40.922 1.00 49.68 339 LYS A O 1
ATOM 1251 N N . GLY A 1 204 ? -53.999 50.762 40.566 1.00 47.24 340 GLY A N 1
ATOM 1252 C CA . GLY A 1 204 ? -54.504 51.030 39.200 1.00 45.06 340 GLY A CA 1
ATOM 1253 C C . GLY A 1 204 ? -55.901 51.621 39.221 1.00 45.57 340 GLY A C 1
ATOM 1254 O O . GLY A 1 204 ? -56.356 52.040 40.243 1.00 46.34 340 GLY A O 1
ATOM 1255 N N . LYS A 1 205 ? -56.608 51.626 38.093 1.00 46.26 341 LYS A N 1
ATOM 1256 C CA . LYS A 1 205 ? -57.958 52.215 37.976 1.00 46.59 341 LYS A CA 1
ATOM 1257 C C . LYS A 1 205 ? -58.759 51.246 37.130 1.00 47.09 341 LYS A C 1
ATOM 1258 O O . LYS A 1 205 ? -58.175 50.650 36.228 1.00 45.35 341 LYS A O 1
ATOM 1261 N N . ALA A 1 206 ? -60.061 51.059 37.446 1.00 47.95 342 ALA A N 1
ATOM 1262 C CA . ALA A 1 206 ? -60.946 50.155 36.687 1.00 49.41 342 ALA A CA 1
ATOM 1263 C C . ALA A 1 206 ? -62.286 50.804 36.372 1.00 51.06 342 ALA A C 1
ATOM 1264 O O . ALA A 1 206 ? -62.825 51.434 37.256 1.00 52.63 342 ALA A O 1
ATOM 1266 N N . LYS A 1 207 ? -62.828 50.585 35.163 1.00 52.34 343 LYS A N 1
ATOM 1267 C CA . LYS A 1 207 ? -64.133 51.044 34.696 1.00 56.50 343 LYS A CA 1
ATOM 1268 C C . LYS A 1 207 ? -64.905 49.887 34.093 1.00 54.83 343 LYS A C 1
ATOM 1269 O O . LYS A 1 207 ? -64.336 49.041 33.444 1.00 55.17 343 LYS A O 1
ATOM 1275 N N . TYR A 1 208 ? -66.216 49.848 34.271 1.00 54.38 344 TYR A N 1
ATOM 1276 C CA . TYR A 1 208 ? -67.017 48.886 33.551 1.00 53.38 344 TYR A CA 1
ATOM 1277 C C . TYR A 1 208 ? -67.380 49.485 32.184 1.00 53.91 344 TYR A C 1
ATOM 1278 O O . TYR A 1 208 ? -67.982 50.549 32.101 1.00 54.16 344 TYR A O 1
ATOM 1287 N N . LYS A 1 209 ? -67.038 48.836 31.096 1.00 54.20 345 LYS A N 1
ATOM 1288 C CA . LYS A 1 209 ? -67.474 49.396 29.813 1.00 56.28 345 LYS A CA 1
ATOM 1289 C C . LYS A 1 209 ? -68.656 48.599 29.288 1.00 54.73 345 LYS A C 1
ATOM 1290 O O . LYS A 1 209 ? -68.495 47.486 28.755 1.00 53.36 345 LYS A O 1
ATOM 1296 N N . ALA A 1 210 ? -69.827 49.199 29.455 1.00 54.92 346 ALA A N 1
ATOM 1297 C CA . ALA A 1 210 ? -71.079 48.569 29.054 1.00 56.49 346 ALA A CA 1
ATOM 1298 C C . ALA A 1 210 ? -71.087 48.149 27.584 1.00 56.64 346 ALA A C 1
ATOM 1299 O O . ALA A 1 210 ? -71.409 47.007 27.258 1.00 56.44 346 ALA A O 1
ATOM 1301 N N . SER A 1 211 ? -70.681 49.052 26.704 1.00 57.16 347 SER A N 1
ATOM 1302 C CA . SER A 1 211 ? -70.762 48.755 25.279 1.00 57.90 347 SER A CA 1
ATOM 1303 C C . SER A 1 211 ? -69.809 47.579 24.938 1.00 56.71 347 SER A C 1
ATOM 1304 O O . SER A 1 211 ? -69.997 46.943 23.930 1.00 58.12 347 SER A O 1
ATOM 1307 N N . GLU A 1 212 ? -68.821 47.281 25.768 1.00 54.18 348 GLU A N 1
ATOM 1308 C CA . GLU A 1 212 ? -67.932 46.173 25.489 1.00 52.47 348 GLU A CA 1
ATOM 1309 C C . GLU A 1 212 ? -68.163 44.963 26.408 1.00 51.06 348 GLU A C 1
ATOM 1310 O O . GLU A 1 212 ? -67.417 44.017 26.350 1.00 51.29 348 GLU A O 1
ATOM 1316 N N . ASN A 1 213 ? -69.132 44.970 27.308 1.00 50.12 349 ASN A N 1
ATOM 1317 C CA . ASN A 1 213 ? -69.310 43.814 28.209 1.00 48.39 349 ASN A CA 1
ATOM 1318 C C . ASN A 1 213 ? -68.008 43.387 28.904 1.00 47.69 349 ASN A C 1
ATOM 1319 O O . ASN A 1 213 ? -67.729 42.162 29.046 1.00 46.50 349 ASN A O 1
ATOM 1324 N N . ALA A 1 214 ? -67.204 44.388 29.311 1.00 45.77 350 ALA A N 1
ATOM 1325 C CA . ALA A 1 214 ? -66.041 44.089 30.120 1.00 44.79 350 ALA A CA 1
ATOM 1326 C C . ALA A 1 214 ? -65.735 45.146 31.154 1.00 45.23 350 ALA A C 1
ATOM 1327 O O . ALA A 1 214 ? -66.050 46.334 30.957 1.00 44.88 350 ALA A O 1
ATOM 1329 N N . ILE A 1 215 ? -65.079 44.704 32.228 1.00 44.65 351 ILE A N 1
ATOM 1330 C CA . ILE A 1 215 ? -64.452 45.554 33.211 1.00 43.91 351 ILE A CA 1
ATOM 1331 C C . ILE A 1 215 ? -63.008 45.633 32.801 1.00 45.65 351 ILE A C 1
ATOM 1332 O O . ILE A 1 215 ? -62.299 44.592 32.676 1.00 45.00 351 ILE A O 1
ATOM 1337 N N . VAL A 1 216 ? -62.544 46.865 32.584 1.00 46.45 352 VAL A N 1
ATOM 1338 C CA . VAL A 1 216 ? -61.198 47.104 32.210 1.00 46.13 352 VAL A CA 1
ATOM 1339 C C . VAL A 1 216 ? -60.376 47.686 33.404 1.00 47.83 352 VAL A C 1
ATOM 1340 O O . VAL A 1 216 ? -60.647 48.785 33.912 1.00 47.79 352 VAL A O 1
ATOM 1344 N N . TRP A 1 217 ? -59.328 46.949 33.825 1.00 47.75 353 TRP A N 1
ATOM 1345 C CA . TRP A 1 217 ? -58.471 47.315 34.983 1.00 45.63 353 TRP A CA 1
ATOM 1346 C C . TRP A 1 217 ? -57.100 47.688 34.437 1.00 46.06 353 TRP A C 1
ATOM 1347 O O . TRP A 1 217 ? -56.444 46.861 33.776 1.00 45.58 353 TRP A O 1
ATOM 1358 N N . LYS A 1 218 ? -56.717 48.962 34.608 1.00 46.17 354 LYS A N 1
ATOM 1359 C CA . LYS A 1 218 ? -55.477 49.501 34.084 1.00 46.16 354 LYS A CA 1
ATOM 1360 C C . LYS A 1 218 ? -54.530 49.797 35.217 1.00 47.53 354 LYS A C 1
ATOM 1361 O O . LYS A 1 218 ? -54.902 50.455 36.232 1.00 48.79 354 LYS A O 1
ATOM 1367 N N . ILE A 1 219 ? -53.313 49.320 35.088 1.00 47.69 355 ILE A N 1
ATOM 1368 C CA . ILE A 1 219 ? -52.294 49.593 36.105 1.00 47.68 355 ILE A CA 1
ATOM 1369 C C . ILE A 1 219 ? -51.099 50.152 35.351 1.00 48.50 355 ILE A C 1
ATOM 1370 O O . ILE A 1 219 ? -50.633 49.539 34.352 1.00 47.92 355 ILE A O 1
ATOM 1375 N N . LYS A 1 220 ? -50.579 51.291 35.814 1.00 49.60 356 LYS A N 1
ATOM 1376 C CA . LYS A 1 220 ? -49.448 51.950 35.081 1.00 49.64 356 LYS A CA 1
ATOM 1377 C C . LYS A 1 220 ? -48.151 51.197 35.182 1.00 49.24 356 LYS A C 1
ATOM 1378 O O . LYS A 1 220 ? -47.455 51.111 34.187 1.00 46.84 356 LYS A O 1
ATOM 1384 N N . ARG A 1 221 ? -47.803 50.668 36.377 1.00 49.55 357 ARG A N 1
ATOM 1385 C CA . ARG A 1 221 ? -46.552 49.971 36.486 1.00 51.56 357 ARG A CA 1
ATOM 1386 C C . ARG A 1 221 ? -46.609 48.965 37.591 1.00 51.12 357 ARG A C 1
ATOM 1387 O O . ARG A 1 221 ? -47.375 49.195 38.530 1.00 53.26 357 ARG A O 1
ATOM 1391 N N . MET A 1 222 ? -45.871 47.835 37.510 1.00 50.57 358 MET A N 1
ATOM 1392 C CA . MET A 1 222 ? -45.850 46.852 38.663 1.00 51.47 358 MET A CA 1
ATOM 1393 C C . MET A 1 222 ? -44.535 46.113 38.699 1.00 50.74 358 MET A C 1
ATOM 1394 O O . MET A 1 222 ? -44.050 45.643 37.650 1.00 53.60 358 MET A O 1
ATOM 1399 N N . ALA A 1 223 ? -43.903 46.050 39.843 1.00 49.49 359 ALA A N 1
ATOM 1400 C CA . ALA A 1 223 ? -42.612 45.318 39.937 1.00 49.73 359 ALA A CA 1
ATOM 1401 C C . ALA A 1 223 ? -42.797 43.814 39.999 1.00 49.73 359 ALA A C 1
ATOM 1402 O O . ALA A 1 223 ? -43.919 43.320 40.232 1.00 51.62 359 ALA A O 1
ATOM 1404 N N . GLY A 1 224 ? -41.693 43.111 39.808 1.00 48.89 360 GLY A N 1
ATOM 1405 C CA . GLY A 1 224 ? -41.645 41.689 39.807 1.00 49.55 360 GLY A CA 1
ATOM 1406 C C . GLY A 1 224 ? -41.897 41.138 41.169 1.00 50.45 360 GLY A C 1
ATOM 1407 O O . GLY A 1 224 ? -41.642 41.828 42.185 1.00 51.60 360 GLY A O 1
ATOM 1408 N N . MET A 1 225 ? -42.390 39.895 41.212 1.00 50.51 361 MET A N 1
ATOM 1409 C CA . MET A 1 225 ? -42.605 39.191 42.506 1.00 52.07 361 MET A CA 1
ATOM 1410 C C . MET A 1 225 ? -43.652 39.845 43.382 1.00 51.91 361 MET A C 1
ATOM 1411 O O . MET A 1 225 ? -43.560 39.832 44.584 1.00 51.95 361 MET A O 1
ATOM 1416 N N . LYS A 1 226 ? -44.653 40.467 42.768 1.00 53.31 362 LYS A N 1
ATOM 1417 C CA . LYS A 1 226 ? -45.660 41.187 43.561 1.00 52.77 362 LYS A CA 1
ATOM 1418 C C . LYS A 1 226 ? -47.017 40.550 43.227 1.00 51.86 362 LYS A C 1
ATOM 1419 O O . LYS A 1 226 ? -47.098 39.776 42.252 1.00 52.47 362 LYS A O 1
ATOM 1425 N N . GLU A 1 227 ? -48.075 40.941 43.936 1.00 49.81 363 GLU A N 1
ATOM 1426 C CA . GLU A 1 227 ? -49.400 40.396 43.733 1.00 49.27 363 GLU A CA 1
ATOM 1427 C C . GLU A 1 227 ? -50.403 41.516 43.863 1.00 48.15 363 GLU A C 1
ATOM 1428 O O . GLU A 1 227 ? -50.306 42.321 44.751 1.00 48.36 363 GLU A O 1
ATOM 1434 N N . SER A 1 228 ? -51.445 41.544 43.067 1.00 47.95 364 SER A N 1
ATOM 1435 C CA . SER A 1 228 ? -52.526 42.530 43.275 1.00 47.51 364 SER A CA 1
ATOM 1436 C C . SER A 1 228 ? -53.858 41.937 42.918 1.00 48.23 364 SER A C 1
ATOM 1437 O O . SER A 1 228 ? -53.922 41.164 41.917 1.00 49.30 364 SER A O 1
ATOM 1440 N N . GLN A 1 229 ? -54.924 42.360 43.637 1.00 47.50 365 GLN A N 1
ATOM 1441 C CA . GLN A 1 229 ? -56.301 41.990 43.270 1.00 46.91 365 GLN A CA 1
ATOM 1442 C C . GLN A 1 229 ? -57.296 43.086 42.956 1.00 45.64 365 GLN A C 1
ATOM 1443 O O . GLN A 1 229 ? -57.158 44.216 43.447 1.00 43.61 365 GLN A O 1
ATOM 1449 N N . ILE A 1 230 ? -58.306 42.703 42.140 1.00 43.47 366 ILE A N 1
ATOM 1450 C CA . ILE A 1 230 ? -59.493 43.484 41.916 1.00 42.13 366 ILE A CA 1
ATOM 1451 C C . ILE A 1 230 ? -60.766 42.706 42.434 1.00 41.69 366 ILE A C 1
ATOM 1452 O O . ILE A 1 230 ? -60.859 41.504 42.285 1.00 41.44 366 ILE A O 1
ATOM 1457 N N . SER A 1 231 ? -61.765 43.371 43.011 1.00 40.77 367 SER A N 1
ATOM 1458 C CA . SER A 1 231 ? -63.003 42.690 43.324 1.00 39.29 367 SER A CA 1
ATOM 1459 C C . SER A 1 231 ? -64.077 43.425 42.614 1.00 40.32 367 SER A C 1
ATOM 1460 O O . SER A 1 231 ? -64.019 44.654 42.493 1.00 41.41 367 SER A O 1
ATOM 1463 N N . ALA A 1 232 ? -65.074 42.702 42.162 1.00 40.55 368 ALA A N 1
ATOM 1464 C CA . ALA A 1 232 ? -66.177 43.256 41.380 1.00 40.96 368 ALA A CA 1
ATOM 1465 C C . ALA A 1 232 ? -67.445 42.567 41.833 1.00 39.86 368 ALA A C 1
ATOM 1466 O O . ALA A 1 232 ? -67.374 41.414 42.185 1.00 38.84 368 ALA A O 1
ATOM 1468 N N . GLU A 1 233 ? -68.580 43.260 41.859 1.00 40.20 369 GLU A N 1
ATOM 1469 C CA . GLU A 1 233 ? -69.902 42.571 41.936 1.00 41.11 369 GLU A CA 1
ATOM 1470 C C . GLU A 1 233 ? -70.544 42.905 40.648 1.00 41.71 369 GLU A C 1
ATOM 1471 O O . GLU A 1 233 ? -70.562 44.117 40.231 1.00 42.67 369 GLU A O 1
ATOM 1477 N N . ILE A 1 234 ? -71.019 41.872 39.986 1.00 40.74 370 ILE A N 1
ATOM 1478 C CA . ILE A 1 234 ? -71.718 42.033 38.785 1.00 41.67 370 ILE A CA 1
ATOM 1479 C C . ILE A 1 234 ? -73.191 41.753 39.049 1.00 43.19 370 ILE A C 1
ATOM 1480 O O . ILE A 1 234 ? -73.552 40.643 39.482 1.00 42.63 370 ILE A O 1
ATOM 1485 N N . GLU A 1 235 ? -74.048 42.759 38.792 1.00 45.09 371 GLU A N 1
ATOM 1486 C CA . GLU A 1 235 ? -75.504 42.668 39.099 1.00 47.25 371 GLU A CA 1
ATOM 1487 C C . GLU A 1 235 ? -76.255 42.293 37.842 1.00 44.65 371 GLU A C 1
ATOM 1488 O O . GLU A 1 235 ? -76.010 42.883 36.799 1.00 46.68 371 GLU A O 1
ATOM 1494 N N . LEU A 1 236 ? -77.150 41.329 37.939 1.00 42.51 372 LEU A N 1
ATOM 1495 C CA . LEU A 1 236 ? -77.766 40.706 36.783 1.00 41.21 372 LEU A CA 1
ATOM 1496 C C . LEU A 1 236 ? -79.237 41.010 36.661 1.00 40.52 372 LEU A C 1
ATOM 1497 O O . LEU A 1 236 ? -79.962 40.931 37.627 1.00 41.26 372 LEU A O 1
ATOM 1502 N N . LEU A 1 237 ? -79.712 41.290 35.443 1.00 40.15 373 LEU A N 1
ATOM 1503 C CA . LEU A 1 237 ?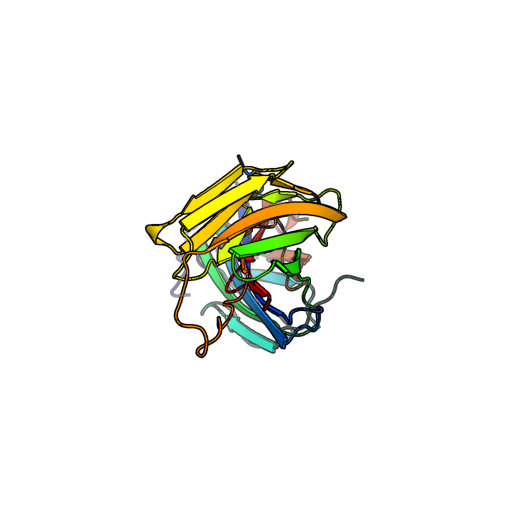 -81.142 41.289 35.123 1.00 38.45 373 LEU A CA 1
ATOM 1504 C C . LEU A 1 237 ? -81.692 39.886 35.146 1.00 38.28 373 LEU A C 1
ATOM 1505 O O . LEU A 1 237 ? -80.963 38.938 34.920 1.00 37.61 373 LEU A O 1
ATOM 1510 N N . PRO A 1 238 ? -82.993 39.727 35.396 1.00 39.45 374 PRO A N 1
ATOM 1511 C CA . PRO A 1 238 ? -83.470 38.351 35.278 1.00 40.89 374 PRO A CA 1
ATOM 1512 C C . PRO A 1 238 ? -83.182 37.845 33.852 1.00 43.52 374 PRO A C 1
ATOM 1513 O O . PRO A 1 238 ? -83.046 38.622 32.880 1.00 43.92 374 PRO A O 1
ATOM 1517 N N . THR A 1 239 ? -83.023 36.560 33.684 1.00 46.40 375 THR A N 1
ATOM 1518 C CA . THR A 1 239 ? -82.759 36.140 32.333 1.00 48.96 375 THR A CA 1
ATOM 1519 C C . THR A 1 239 ? -83.386 34.848 32.206 1.00 51.81 375 THR A C 1
ATOM 1520 O O . THR A 1 239 ? -83.815 34.261 33.213 1.00 51.19 375 THR A O 1
ATOM 1524 N N . ASN A 1 240 ? -83.471 34.417 30.955 1.00 56.24 376 ASN A N 1
ATOM 1525 C CA . ASN A 1 240 ? -84.050 33.130 30.654 1.00 60.48 376 ASN A CA 1
ATOM 1526 C C . ASN A 1 240 ? -83.235 31.963 31.310 1.00 63.52 376 ASN A C 1
ATOM 1527 O O . ASN A 1 240 ? -82.013 31.754 31.000 1.00 63.97 376 ASN A O 1
ATOM 1532 N N . ASP A 1 241 ? -83.887 31.257 32.251 1.00 66.85 377 ASP A N 1
ATOM 1533 C CA . ASP A 1 241 ? -83.157 30.364 33.221 1.00 70.38 377 ASP A CA 1
ATOM 1534 C C . ASP A 1 241 ? -82.209 29.298 32.601 1.00 72.15 377 ASP A C 1
ATOM 1535 O O . ASP A 1 241 ? -80.981 29.341 32.837 1.00 72.23 377 ASP A O 1
ATOM 1540 N N . LYS A 1 242 ? -82.808 28.388 31.804 1.00 74.29 378 LYS A N 1
ATOM 1541 C CA . LYS A 1 242 ? -82.145 27.316 31.013 1.00 75.63 378 LYS A CA 1
ATOM 1542 C C . LYS A 1 242 ? -80.755 27.607 30.432 1.00 76.29 378 LYS A C 1
ATOM 1543 O O . LYS A 1 242 ? -79.780 27.088 30.952 1.00 76.89 378 LYS A O 1
ATOM 1549 N N . LYS A 1 243 ? -80.633 28.392 29.364 1.00 76.95 379 LYS A N 1
ATOM 1550 C CA . LYS A 1 243 ? -79.283 28.600 28.774 1.00 78.23 379 LYS A CA 1
ATOM 1551 C C . LYS A 1 243 ? -78.287 29.251 29.773 1.00 76.85 379 LYS A C 1
ATOM 1552 O O . LYS A 1 243 ? -78.628 30.263 30.417 1.00 76.96 379 LYS A O 1
ATOM 1558 N N . LYS A 1 244 ? -77.088 28.665 29.921 1.00 74.89 380 LYS A N 1
ATOM 1559 C CA . LYS A 1 244 ? -76.137 29.133 30.955 1.00 72.37 380 LYS A CA 1
ATOM 1560 C C . LYS A 1 244 ? -74.963 29.993 30.413 1.00 70.88 380 LYS A C 1
ATOM 1561 O O . LYS A 1 244 ? -74.614 29.851 29.242 1.00 71.13 380 LYS A O 1
ATOM 1567 N N . TRP A 1 245 ? -74.383 30.887 31.233 1.00 67.42 381 TRP A N 1
ATOM 1568 C CA . TRP A 1 245 ? -73.247 31.757 30.771 1.00 67.33 381 TRP A CA 1
ATOM 1569 C C . TRP A 1 245 ? -71.963 30.992 30.368 1.00 66.16 381 TRP A C 1
ATOM 1570 O O . TRP A 1 245 ? -71.285 30.386 31.232 1.00 67.15 381 TRP A O 1
ATOM 1581 N N . ALA A 1 246 ? -71.623 31.060 29.072 1.00 64.72 382 ALA A N 1
ATOM 1582 C CA . ALA A 1 246 ? -70.394 30.492 28.571 1.00 62.80 382 ALA A CA 1
ATOM 1583 C C . ALA A 1 246 ? -69.285 31.502 28.896 1.00 62.63 382 ALA A C 1
ATOM 1584 O O . ALA A 1 246 ? -69.097 32.437 28.122 1.00 62.57 382 ALA A O 1
ATOM 1586 N N . ARG A 1 247 ? -68.560 31.375 30.021 1.00 62.17 383 ARG A N 1
ATOM 1587 C CA . ARG A 1 247 ? -67.560 32.463 30.387 1.00 61.82 383 ARG A CA 1
ATOM 1588 C C . ARG A 1 247 ? -66.370 32.676 29.434 1.00 59.74 383 ARG A C 1
ATOM 1589 O O . ARG A 1 247 ? -65.514 31.821 29.331 1.00 58.89 383 ARG A O 1
ATOM 1597 N N . PRO A 1 248 ? -66.306 33.849 28.760 1.00 58.38 384 PRO A N 1
ATOM 1598 C CA . PRO A 1 248 ? -65.044 34.141 27.993 1.00 57.03 384 PRO A CA 1
ATOM 1599 C C . PRO A 1 248 ? -63.850 34.237 28.983 1.00 55.79 384 PRO A C 1
ATOM 1600 O O . PRO A 1 248 ? -64.080 34.308 30.218 1.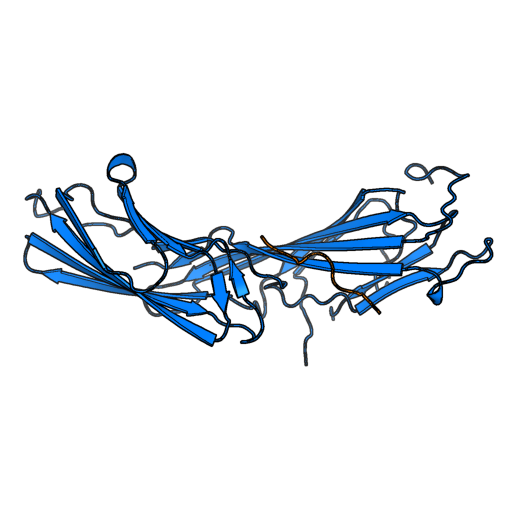00 56.66 384 PRO A O 1
ATOM 1604 N N . PRO A 1 249 ? -62.606 34.070 28.492 1.00 53.96 385 PRO A N 1
ATOM 1605 C CA . PRO A 1 249 ? -61.426 34.157 29.388 1.00 51.99 385 PRO A CA 1
ATOM 1606 C C . PRO A 1 249 ? -61.090 35.581 29.808 1.00 50.11 385 PRO A C 1
ATOM 1607 O O . PRO A 1 249 ? -61.523 36.513 29.143 1.00 50.44 385 PRO A O 1
ATOM 1611 N N . ILE A 1 250 ? -60.329 35.743 30.877 1.00 47.44 386 ILE A N 1
ATOM 1612 C CA . ILE A 1 250 ? -59.880 37.023 31.275 1.00 47.11 386 ILE A CA 1
ATOM 1613 C C . ILE A 1 250 ? -58.587 37.306 30.474 1.00 48.63 386 ILE A C 1
ATOM 1614 O O . ILE A 1 250 ? -57.681 36.461 30.480 1.00 49.30 386 ILE A O 1
ATOM 1619 N N . SER A 1 251 ? -58.492 38.396 29.701 1.00 48.72 387 SER A N 1
ATOM 1620 C CA . SER A 1 251 ? -57.206 38.659 29.023 1.00 50.04 387 SER A CA 1
ATOM 1621 C C . SER A 1 251 ? -56.409 39.765 29.677 1.00 50.29 387 SER A C 1
ATOM 1622 O O . SER A 1 251 ? -57.019 40.606 30.377 1.00 50.51 387 SER A O 1
ATOM 1625 N N . MET A 1 252 ? -55.078 39.717 29.510 1.00 49.35 388 MET A N 1
ATOM 1626 C CA . MET A 1 252 ? -54.168 40.769 29.923 1.00 50.32 388 MET A CA 1
ATOM 1627 C C . MET A 1 252 ? -53.369 41.402 28.776 1.00 51.85 388 MET A C 1
ATOM 1628 O O . MET A 1 252 ? -53.012 40.761 27.790 1.00 52.12 388 MET A O 1
ATOM 1633 N N . ASN A 1 253 ? -53.042 42.676 28.911 1.00 53.40 389 ASN A N 1
ATOM 1634 C CA . ASN A 1 253 ? -51.883 43.186 28.242 1.00 53.24 389 ASN A CA 1
ATOM 1635 C C . ASN A 1 253 ? -50.880 43.775 29.157 1.00 52.61 389 ASN A C 1
ATOM 1636 O O . ASN A 1 253 ? -51.180 44.192 30.299 1.00 51.72 389 ASN A O 1
ATOM 1641 N N . PHE A 1 254 ? -49.645 43.761 28.669 1.00 52.93 390 PHE A N 1
ATOM 1642 C CA . PHE A 1 254 ? -48.512 44.317 29.451 1.00 53.41 390 PHE A CA 1
ATOM 1643 C C . PHE A 1 254 ? -47.309 44.517 28.566 1.00 52.64 390 PHE A C 1
ATOM 1644 O O . PHE A 1 254 ? -47.325 44.127 27.417 1.00 54.08 390 PHE A O 1
ATOM 1652 N N . GLU A 1 255 ? -46.310 45.179 29.070 1.00 53.59 391 GLU A N 1
ATOM 1653 C CA . GLU A 1 255 ? -45.001 45.290 28.416 1.00 54.56 391 GLU A CA 1
ATOM 1654 C C . GLU A 1 255 ? -44.033 45.083 29.535 1.00 53.30 391 GLU A C 1
ATOM 1655 O O . GLU A 1 255 ? -44.272 45.624 30.661 1.00 52.29 391 GLU A O 1
ATOM 1661 N N . VAL A 1 256 ? -42.992 44.282 29.252 1.00 51.39 392 VAL A N 1
ATOM 1662 C CA . VAL A 1 256 ? -41.918 44.034 30.198 1.00 49.81 392 VAL A CA 1
ATOM 1663 C C . VAL A 1 256 ? -40.592 44.310 29.553 1.00 48.84 392 VAL A C 1
ATOM 1664 O O . VAL A 1 256 ? -40.410 44.144 28.359 1.00 47.87 392 VAL A O 1
ATOM 1668 N N . PRO A 1 257 ? -39.640 44.729 30.352 1.00 48.61 393 PRO A N 1
ATOM 1669 C CA . PRO A 1 257 ? -38.335 45.130 29.832 1.00 47.10 393 PRO A CA 1
ATOM 1670 C C . PRO A 1 257 ? -37.416 43.901 29.779 1.00 47.11 393 PRO A C 1
ATOM 1671 O O . PRO A 1 257 ? -36.255 43.967 30.193 1.00 47.15 393 PRO A O 1
ATOM 1675 N N . PHE A 1 258 ? -37.914 42.773 29.276 1.00 46.60 394 PHE A N 1
ATOM 1676 C CA . PHE A 1 258 ? -37.009 41.633 29.042 1.00 45.90 394 PHE A CA 1
ATOM 1677 C C . PHE A 1 258 ? -37.678 40.709 28.067 1.00 44.76 394 PHE A C 1
ATOM 1678 O O . PHE A 1 258 ? -38.866 40.960 27.738 1.00 48.07 394 PHE A O 1
ATOM 1686 N N . ALA A 1 259 ? -36.974 39.688 27.586 1.00 42.39 395 ALA A N 1
ATOM 1687 C CA . ALA A 1 259 ? -37.491 38.728 26.650 1.00 41.97 395 ALA A CA 1
ATOM 1688 C C . ALA A 1 259 ? -38.127 37.514 27.355 1.00 43.94 395 ALA A C 1
ATOM 1689 O O . ALA A 1 259 ? -37.450 36.643 27.912 1.00 42.55 395 ALA A O 1
ATOM 1691 N N . PRO A 1 260 ? -39.450 37.389 27.258 1.00 46.03 396 PRO A N 1
ATOM 1692 C CA . PRO A 1 260 ? -40.121 36.208 27.879 1.00 45.56 396 PRO A CA 1
ATOM 1693 C C . PRO A 1 260 ? -39.481 34.935 27.320 1.00 46.58 396 PRO A C 1
ATOM 1694 O O . PRO A 1 260 ? -39.569 33.901 28.003 1.00 49.27 396 PRO A O 1
ATOM 1698 N N . SER A 1 261 ? -38.873 34.931 26.119 1.00 45.76 397 SER A N 1
ATOM 1699 C CA . SER A 1 261 ? -38.298 33.639 25.653 1.00 46.63 397 SER A CA 1
ATOM 1700 C C . SER A 1 261 ? -37.063 33.219 26.426 1.00 46.59 397 SER A C 1
ATOM 1701 O O . SER A 1 261 ? -36.650 32.115 26.301 1.00 46.02 397 SER A O 1
ATOM 1704 N N . GLY A 1 262 ? -36.409 34.153 27.126 1.00 48.16 398 GLY A N 1
ATOM 1705 C CA . GLY A 1 262 ? -35.124 33.887 27.756 1.00 48.52 398 GLY A CA 1
ATOM 1706 C C . GLY A 1 262 ? -33.902 34.425 27.013 1.00 48.99 398 GLY A C 1
ATOM 1707 O O . GLY A 1 262 ? -32.795 34.384 27.545 1.00 49.29 398 GLY A O 1
ATOM 1708 N N . LEU A 1 263 ? -34.104 34.972 25.823 1.00 48.70 399 LEU A N 1
ATOM 1709 C CA . LEU A 1 263 ? -32.993 35.360 24.967 1.00 48.94 399 LEU A CA 1
ATOM 1710 C C . LEU A 1 263 ? -32.230 36.481 25.604 1.00 48.72 399 LEU A C 1
ATOM 1711 O O . LEU A 1 263 ? -32.841 37.468 26.067 1.00 47.85 399 LEU A O 1
ATOM 1716 N N . LYS A 1 264 ? -30.901 36.305 25.599 1.00 48.32 400 LYS A N 1
ATOM 1717 C CA . LYS A 1 264 ? -29.982 37.348 26.032 1.00 48.42 400 LYS A CA 1
ATOM 1718 C C . LYS A 1 264 ? -28.990 37.566 24.911 1.00 47.83 400 LYS A C 1
ATOM 1719 O O . LYS A 1 264 ? -28.525 36.595 24.353 1.00 47.55 400 LYS A O 1
ATOM 1725 N N . VAL A 1 265 ? -28.736 38.828 24.527 1.00 47.65 401 VAL A N 1
ATOM 1726 C CA . VAL A 1 265 ? -27.706 39.188 23.562 1.00 45.92 401 VAL A CA 1
ATOM 1727 C C . VAL A 1 265 ? -26.366 39.073 24.272 1.00 45.37 401 VAL A C 1
ATOM 1728 O O . VAL A 1 265 ? -26.121 39.692 25.268 1.00 45.01 401 VAL A O 1
ATOM 1732 N N . ARG A 1 266 ? -25.499 38.212 23.792 1.00 46.26 402 ARG A N 1
ATOM 1733 C CA . ARG A 1 266 ? -24.194 38.039 24.460 1.00 46.99 402 ARG A CA 1
ATOM 1734 C C . ARG A 1 266 ? -23.154 39.032 23.911 1.00 45.52 402 ARG A C 1
ATOM 1735 O O . ARG A 1 266 ? -22.327 39.548 24.691 1.00 45.72 402 ARG A O 1
ATOM 1743 N N . TYR A 1 267 ? -23.161 39.290 22.604 1.00 43.79 403 TYR A N 1
ATOM 1744 C CA . TYR A 1 267 ? -22.207 40.237 22.046 1.00 44.59 403 TYR A CA 1
ATOM 1745 C C . TYR A 1 267 ? -22.580 40.541 20.636 1.00 45.40 403 TYR A C 1
ATOM 1746 O O . TYR A 1 267 ? -23.335 39.767 20.025 1.00 47.17 403 TYR A O 1
ATOM 1755 N N . LEU A 1 268 ? -22.061 41.655 20.119 1.00 45.12 404 LEU A N 1
ATOM 1756 C CA . LEU A 1 268 ? -22.199 42.023 18.731 1.00 45.90 404 LEU A CA 1
ATOM 1757 C C . LEU A 1 268 ? -20.792 42.397 18.297 1.00 46.24 404 LEU A C 1
ATOM 1758 O O . LEU A 1 268 ? -20.304 43.461 18.626 1.00 46.73 404 LEU A O 1
ATOM 1763 N N . LYS A 1 269 ? -20.108 41.491 17.598 1.00 48.33 405 LYS A N 1
ATOM 1764 C CA . LYS A 1 269 ? -18.685 41.719 17.188 1.00 49.14 405 LYS A CA 1
ATOM 1765 C C . LYS A 1 269 ? -18.521 42.402 15.816 1.00 48.89 405 LYS A C 1
ATOM 1766 O O . LYS A 1 269 ? -19.136 41.982 14.785 1.00 46.63 405 LYS A O 1
ATOM 1772 N N . VAL A 1 270 ? -17.772 43.511 15.829 1.00 49.22 406 VAL A N 1
ATOM 1773 C CA . VAL A 1 270 ? -17.477 44.243 14.591 1.00 50.92 406 VAL A CA 1
ATOM 1774 C C . VAL A 1 270 ? -15.984 44.142 14.278 1.00 53.53 406 VAL A C 1
ATOM 1775 O O . VAL A 1 270 ? -15.132 44.501 15.127 1.00 54.88 406 VAL A O 1
ATOM 1779 N N . PHE A 1 271 ? -15.656 43.581 13.104 1.00 55.87 407 PHE A N 1
ATOM 1780 C CA . PHE A 1 271 ? -14.264 43.493 12.571 1.00 58.12 407 PHE A CA 1
ATOM 1781 C C . PHE A 1 271 ? -14.383 44.201 11.229 1.00 55.93 407 PHE A C 1
ATOM 1782 O O . PHE A 1 271 ? -15.210 43.743 10.422 1.00 55.93 407 PHE A O 1
ATOM 1790 N N . GLU A 1 272 ? -13.617 45.277 10.982 1.00 53.73 408 GLU A N 1
ATOM 1791 C CA . GLU A 1 272 ? -13.591 45.954 9.668 1.00 53.20 408 GLU A CA 1
ATOM 1792 C C . GLU A 1 272 ? -12.122 46.028 9.318 1.00 54.64 408 GLU A C 1
ATOM 1793 O O . GLU A 1 272 ? -11.325 46.832 9.929 1.00 54.67 408 GLU A O 1
ATOM 1799 N N . PRO A 1 273 ? -11.739 45.212 8.307 1.00 55.35 409 PRO A N 1
ATOM 1800 C CA . PRO A 1 273 ? -10.334 44.842 8.166 1.00 55.18 409 PRO A CA 1
ATOM 1801 C C . PRO A 1 273 ? -9.479 45.957 7.519 1.00 54.86 409 PRO A C 1
ATOM 1802 O O . PRO A 1 273 ? -8.268 45.890 7.564 1.00 54.77 409 PRO A O 1
ATOM 1806 N N . LYS A 1 274 ? -10.115 46.975 6.948 1.00 54.30 410 LYS A N 1
ATOM 1807 C CA . LYS A 1 274 ? -9.436 48.019 6.205 1.00 53.78 410 LYS A CA 1
ATOM 1808 C C . LYS A 1 274 ? -9.342 49.310 6.942 1.00 52.32 410 LYS A C 1
ATOM 1809 O O . LYS A 1 274 ? -8.407 50.045 6.726 1.00 53.75 410 LYS A O 1
ATOM 1815 N N . LEU A 1 275 ? -10.330 49.632 7.768 1.00 50.56 411 LEU A N 1
ATOM 1816 C CA . LEU A 1 275 ? -10.388 50.939 8.367 1.00 48.46 411 LEU A CA 1
ATOM 1817 C C . LEU A 1 275 ? -9.830 50.845 9.767 1.00 48.22 411 LEU A C 1
ATOM 1818 O O . LEU A 1 275 ? -9.894 49.780 10.384 1.00 50.17 411 LEU A O 1
ATOM 1823 N N . ASN A 1 276 ? -9.296 51.950 10.273 1.00 46.93 412 ASN A N 1
ATOM 1824 C CA . ASN A 1 276 ? -8.507 51.933 11.485 1.00 46.32 412 ASN A CA 1
ATOM 1825 C C . ASN A 1 276 ? -9.343 52.046 12.749 1.00 46.34 412 ASN A C 1
ATOM 1826 O O . ASN A 1 276 ? -8.926 52.652 13.715 1.00 47.43 412 ASN A O 1
ATOM 1831 N N . TYR A 1 277 ? -10.555 51.515 12.740 1.00 46.13 413 TYR A N 1
ATOM 1832 C CA . TYR A 1 277 ? -11.350 51.381 13.981 1.00 45.85 413 TYR A CA 1
ATOM 1833 C C . TYR A 1 277 ? -11.511 49.903 14.224 1.00 45.95 413 TYR A C 1
ATOM 1834 O O . TYR A 1 277 ? -11.492 49.136 13.283 1.00 45.95 413 TYR A O 1
ATOM 1843 N N . SER A 1 278 ? -11.639 49.507 15.482 1.00 46.66 414 SER A N 1
ATOM 1844 C CA . SER A 1 278 ? -11.889 48.092 15.796 1.00 47.37 414 SER A CA 1
ATOM 1845 C C . SER A 1 278 ? -13.060 47.912 16.811 1.00 47.60 414 SER A C 1
ATOM 1846 O O . SER A 1 278 ? -13.831 48.838 17.065 1.00 46.73 414 SER A O 1
ATOM 1849 N N . ASP A 1 279 ? -13.172 46.723 17.383 1.00 48.51 415 ASP A N 1
ATOM 1850 C CA . ASP A 1 279 ? -14.405 46.313 17.964 1.00 48.70 415 ASP A CA 1
ATOM 1851 C C . ASP A 1 279 ? -14.663 47.124 19.226 1.00 49.40 415 ASP A C 1
ATOM 1852 O O . ASP A 1 279 ? -15.721 47.704 19.387 1.00 50.10 415 ASP A O 1
ATOM 1857 N N . HIS A 1 280 ? -13.650 47.240 20.047 1.00 50.65 416 HIS A N 1
ATOM 1858 C CA . HIS A 1 280 ? -13.609 48.114 21.208 1.00 52.55 416 HIS A CA 1
ATOM 1859 C C . HIS A 1 280 ? -13.983 49.611 20.869 1.00 49.82 416 HIS A C 1
ATOM 1860 O O . HIS A 1 280 ? -14.432 50.333 21.734 1.00 49.34 416 HIS A O 1
ATOM 1867 N N . ASP A 1 281 ? -13.799 50.090 19.639 1.00 47.78 417 ASP A N 1
ATOM 1868 C CA . ASP A 1 281 ? -14.145 51.481 19.339 1.00 46.05 417 ASP A CA 1
ATOM 1869 C C . ASP A 1 281 ? -15.651 51.576 19.134 1.00 45.62 417 ASP A C 1
ATOM 1870 O O . ASP A 1 281 ? -16.176 52.667 19.108 1.00 46.18 417 ASP A O 1
ATOM 1875 N N . VAL A 1 282 ? -16.348 50.469 18.937 1.00 43.93 418 VAL A N 1
ATOM 1876 C CA . VAL A 1 282 ? -17.786 50.614 18.614 1.00 43.53 418 VAL A CA 1
ATOM 1877 C C . VAL A 1 282 ? -18.636 50.789 19.907 1.00 43.17 418 VAL A C 1
ATOM 1878 O O . VAL A 1 282 ? -18.375 50.079 20.896 1.00 43.45 418 VAL A O 1
ATOM 1882 N N . ILE A 1 283 ? -19.581 51.719 19.914 1.00 41.75 419 ILE A N 1
ATOM 1883 C CA . ILE A 1 283 ? -20.408 51.961 21.088 1.00 42.36 419 ILE A CA 1
ATOM 1884 C C . ILE A 1 283 ? -21.707 51.142 20.880 1.00 43.87 419 ILE A C 1
ATOM 1885 O O . ILE A 1 283 ? -22.341 51.297 19.845 1.00 45.02 419 ILE A O 1
ATOM 1890 N N . LYS A 1 284 ? -22.131 50.317 21.835 1.00 44.67 420 LYS A N 1
ATOM 1891 C CA . LYS A 1 284 ? -23.182 49.318 21.543 1.00 44.59 420 LYS A CA 1
ATOM 1892 C C . LYS A 1 284 ? -24.332 49.314 22.555 1.00 45.22 420 LYS A C 1
ATOM 1893 O O . LYS A 1 284 ? -24.090 49.355 23.752 1.00 45.94 420 LYS A O 1
ATOM 1899 N N . TRP A 1 285 ? -25.583 49.213 22.111 1.00 44.80 421 TRP A N 1
ATOM 1900 C CA . TRP A 1 285 ? -26.670 49.272 23.086 1.00 45.35 421 TRP A CA 1
ATOM 1901 C C . TRP A 1 285 ? -27.599 48.141 22.784 1.00 46.72 421 TRP A C 1
ATOM 1902 O O . TRP A 1 285 ? -27.719 47.821 21.582 1.00 46.55 421 TRP A O 1
ATOM 1913 N N . VAL A 1 286 ? -28.286 47.582 23.802 1.00 46.78 422 VAL A N 1
ATOM 1914 C CA . VAL A 1 286 ? -29.389 46.626 23.575 1.00 48.04 422 VAL A CA 1
ATOM 1915 C C . VAL A 1 286 ? -30.632 47.080 24.331 1.00 49.34 422 VAL A C 1
ATOM 1916 O O . VAL A 1 286 ? -30.545 47.676 25.469 1.00 49.97 422 VAL A O 1
ATOM 1920 N N . ARG A 1 287 ? -31.795 46.760 23.772 1.00 48.87 423 ARG A N 1
ATOM 1921 C CA . ARG A 1 287 ? -33.025 46.933 24.559 1.00 49.04 423 ARG A CA 1
ATOM 1922 C C . ARG A 1 287 ? -33.937 45.766 24.308 1.00 49.27 423 ARG A C 1
ATOM 1923 O O . ARG A 1 287 ? -34.000 45.232 23.135 1.00 47.63 423 ARG A O 1
ATOM 1931 N N . TYR A 1 288 ? -34.624 45.352 25.398 1.00 48.83 424 TYR A N 1
ATOM 1932 C CA . TYR A 1 288 ? -35.565 44.196 25.292 1.00 48.99 424 TYR A CA 1
ATOM 1933 C C . TYR A 1 288 ? -36.990 44.727 25.464 1.00 49.41 424 TYR A C 1
ATOM 1934 O O . TYR A 1 288 ? -37.264 45.416 26.450 1.00 49.27 424 TYR A O 1
ATOM 1943 N N . ILE A 1 289 ? -37.887 44.470 24.528 1.00 50.57 425 ILE A N 1
ATOM 1944 C CA . ILE A 1 289 ? -39.312 44.874 24.724 1.00 51.17 425 ILE A CA 1
ATOM 1945 C C . ILE A 1 289 ? -40.221 43.674 24.573 1.00 51.37 425 ILE A C 1
ATOM 1946 O O . ILE A 1 289 ? -40.361 43.159 23.465 1.00 50.76 425 ILE A O 1
ATOM 1951 N N . GLY A 1 290 ? -40.729 43.146 25.698 1.00 52.16 426 GLY A N 1
ATOM 1952 C CA . GLY A 1 290 ? -41.565 41.916 25.696 1.00 51.78 426 GLY A CA 1
ATOM 1953 C C . GLY A 1 290 ? -42.997 42.417 25.853 1.00 52.78 426 GLY A C 1
ATOM 1954 O O . GLY A 1 290 ? -43.303 43.184 26.823 1.00 54.07 426 GLY A O 1
ATOM 1955 N N . ARG A 1 291 ? -43.875 42.067 24.922 1.00 51.15 427 ARG A N 1
ATOM 1956 C CA . ARG A 1 291 ? -45.274 42.513 25.046 1.00 51.36 427 ARG A CA 1
ATOM 1957 C C . ARG A 1 291 ? -46.246 41.280 25.034 1.00 50.60 427 ARG A C 1
ATOM 1958 O O . ARG A 1 291 ? -45.881 40.178 24.55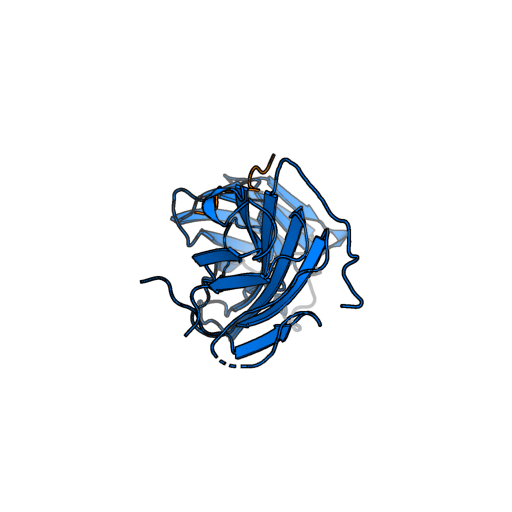3 1.00 51.41 427 ARG A O 1
ATOM 1966 N N . SER A 1 292 ? -47.442 41.399 25.624 1.00 48.42 428 SER A N 1
ATOM 1967 C CA . SER A 1 292 ? -48.399 40.283 25.521 1.00 45.33 428 SER A CA 1
ATOM 1968 C C . SER A 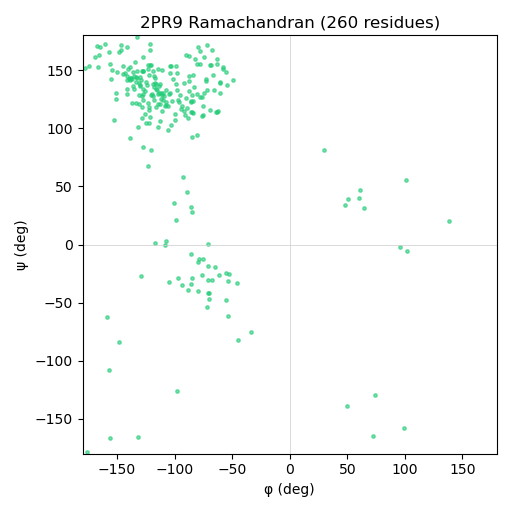1 292 ? -48.847 40.145 24.061 1.00 43.22 428 SER A C 1
ATOM 1969 O O . SER A 1 292 ? -48.984 41.150 23.341 1.00 42.43 428 SER A O 1
ATOM 1972 N N . GLY A 1 293 ? -49.102 38.919 23.617 1.00 42.34 429 GLY A N 1
ATOM 1973 C CA . GLY A 1 293 ? -49.926 38.702 22.400 1.00 41.71 429 GLY A CA 1
ATOM 1974 C C . GLY A 1 293 ? -51.341 38.401 22.944 1.00 42.07 429 GLY A C 1
ATOM 1975 O O . GLY A 1 293 ? -51.914 39.212 23.731 1.00 44.35 429 GLY A O 1
ATOM 1976 N N . ILE A 1 294 ? -51.913 37.286 22.526 1.00 40.35 430 ILE A N 1
ATOM 1977 C CA . ILE A 1 294 ? -53.016 36.633 23.183 1.00 40.01 430 ILE A CA 1
ATOM 1978 C C . ILE A 1 294 ? -52.551 36.042 24.523 1.00 40.82 430 ILE A C 1
ATOM 1979 O O . ILE A 1 294 ? -51.756 35.158 24.563 1.00 40.20 430 ILE A O 1
ATOM 1984 N N . TYR A 1 295 ? -53.083 36.549 25.621 1.00 42.83 431 TYR A N 1
ATOM 1985 C CA . TYR A 1 295 ? -52.636 36.192 26.982 1.00 43.32 431 TYR A CA 1
ATOM 1986 C C . TYR A 1 295 ? -53.895 36.044 27.846 1.00 43.52 431 TYR A C 1
ATOM 1987 O O . TYR A 1 295 ? -54.379 37.043 28.362 1.00 42.86 431 TYR A O 1
ATOM 1996 N N . GLU A 1 296 ? -54.411 34.811 27.924 1.00 42.75 432 GLU A N 1
ATOM 1997 C CA . GLU A 1 296 ? -55.758 34.532 28.319 1.00 43.99 432 GLU A CA 1
ATOM 1998 C C . GLU A 1 296 ? -55.850 33.485 29.345 1.00 44.90 432 GLU A C 1
ATOM 1999 O O . GLU A 1 296 ? -55.214 32.417 29.227 1.00 45.99 432 GLU A O 1
ATOM 2005 N N . THR A 1 297 ? -56.724 33.707 30.302 1.00 46.10 433 THR A N 1
ATOM 2006 C CA . THR A 1 297 ? -56.867 32.728 31.378 1.00 48.72 433 THR A CA 1
ATOM 2007 C C . THR A 1 297 ? -58.320 32.346 31.446 1.00 50.60 433 THR A C 1
ATOM 2008 O O . THR A 1 297 ? -59.182 33.188 31.703 1.00 50.92 433 THR A O 1
ATOM 2012 N N . ARG A 1 298 ? -58.638 31.107 31.109 1.00 52.70 434 ARG A N 1
ATOM 2013 C CA . ARG A 1 298 ? -60.048 30.681 31.174 1.00 55.39 434 ARG A CA 1
ATOM 2014 C C . ARG A 1 298 ? -60.670 30.913 32.596 1.00 57.74 434 ARG A C 1
ATOM 2015 O O . ARG A 1 298 ? -59.948 30.835 33.580 1.00 58.81 434 ARG A O 1
ATOM 2023 N N . CYS A 1 299 ? -61.963 31.194 32.756 1.00 59.26 435 CYS A N 1
ATOM 2024 C CA . CYS A 1 299 ? -62.387 31.347 34.142 1.00 60.92 435 CYS A CA 1
ATOM 2025 C C . CYS A 1 299 ? -63.656 30.588 34.517 1.00 62.14 435 CYS A C 1
ATOM 2026 O O . CYS A 1 299 ? -64.094 29.714 33.751 1.00 62.19 435 CYS A O 1
ATOM 2030 N N . ASP B 2 1 ? -43.615 58.102 30.615 1.00 66.00 1 ASP P N 1
ATOM 2031 C CA . ASP B 2 1 ? -42.209 57.619 30.726 1.00 65.61 1 ASP P CA 1
ATOM 2032 C C . ASP B 2 1 ? -42.049 56.185 30.261 1.00 65.87 1 ASP P C 1
ATOM 2033 O O . ASP B 2 1 ? -43.034 55.511 29.955 1.00 65.06 1 ASP P O 1
ATOM 2038 N N . GLU B 2 2 ? -40.792 55.729 30.212 1.00 66.94 2 GLU P N 1
ATOM 2039 C CA . GLU B 2 2 ? -40.437 54.346 29.831 1.00 67.74 2 GLU P CA 1
ATOM 2040 C C . GLU B 2 2 ? -39.031 53.965 30.413 1.00 69.19 2 GLU P C 1
ATOM 2041 O O . GLU B 2 2 ? -38.967 53.654 31.609 1.00 70.07 2 GLU P O 1
ATOM 2047 N N . GLU B 2 3 ? -37.973 53.864 29.576 1.00 70.35 3 GLU P N 1
ATOM 2048 C CA . GLU B 2 3 ? -36.589 54.492 29.766 1.00 70.82 3 GLU P CA 1
ATOM 2049 C C . GLU B 2 3 ? -35.084 53.953 29.526 1.00 71.37 3 GLU P C 1
ATOM 2050 O O . GLU B 2 3 ? -34.179 54.619 30.088 1.00 71.49 3 GLU P O 1
ATOM 2056 N N . TYR B 2 4 ? -34.726 52.897 28.718 1.00 70.74 4 TYR P N 1
ATOM 2057 C CA . TYR B 2 4 ? -35.391 51.553 28.344 1.00 69.65 4 TYR P CA 1
ATOM 2058 C C . TYR B 2 4 ? -34.294 50.464 27.809 1.00 69.64 4 TYR P C 1
ATOM 2059 O O . TYR B 2 4 ? -34.123 49.362 28.423 1.00 70.51 4 TYR P O 1
ATOM 2068 N N . GLY B 2 5 ? -33.582 50.734 26.690 1.00 67.16 5 GLY P N 1
ATOM 2069 C CA . GLY B 2 5 ? -33.994 51.767 25.738 1.00 65.23 5 GLY P CA 1
ATOM 2070 C C . GLY B 2 5 ? -33.174 52.969 25.997 1.00 63.27 5 GLY P C 1
ATOM 20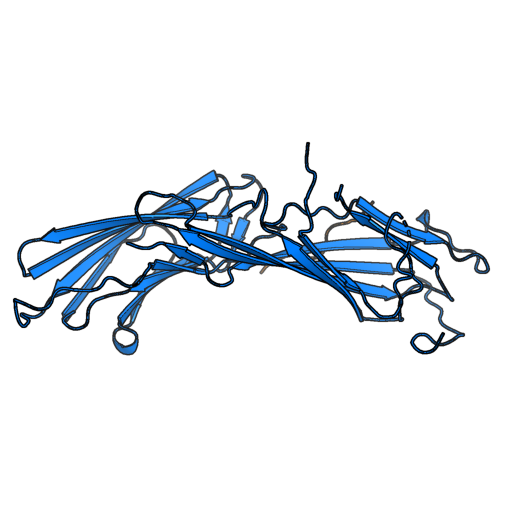71 O O . GLY B 2 5 ? -33.709 54.084 26.355 1.00 63.12 5 GLY P O 1
ATOM 2072 N N . TYR B 2 6 ? -31.847 52.719 25.932 1.00 59.52 6 TYR P N 1
ATOM 2073 C CA . TYR B 2 6 ? -31.249 51.417 25.705 1.00 51.73 6 TYR P CA 1
ATOM 2074 C C . TYR B 2 6 ? -30.353 51.140 26.895 1.00 50.18 6 TYR P C 1
ATOM 2075 O O . TYR B 2 6 ? -30.013 52.043 27.677 1.00 47.01 6 TYR P O 1
ATOM 2084 N N . GLU B 2 7 ? -29.906 49.908 27.024 1.00 50.00 7 GLU P N 1
ATOM 2085 C CA . GLU B 2 7 ? -28.829 49.592 28.031 1.00 51.36 7 GLU P CA 1
ATOM 2086 C C . GLU B 2 7 ? -27.480 49.395 27.301 1.00 50.07 7 GLU P C 1
ATOM 2087 O O . GLU B 2 7 ? -27.446 48.902 26.169 1.00 49.48 7 GLU P O 1
ATOM 2093 N N . CYS B 2 8 ? -26.390 49.759 27.956 1.00 51.82 8 CYS P N 1
ATOM 2094 C CA . CYS B 2 8 ? -25.063 49.479 27.434 1.00 51.05 8 CYS P CA 1
ATOM 2095 C C . CYS B 2 8 ? -24.855 47.970 27.115 1.00 49.97 8 CYS P C 1
ATOM 2096 O O . CYS B 2 8 ? -25.324 47.120 27.850 1.00 48.64 8 CYS P O 1
ATOM 2099 N N . LEU B 2 9 ? -24.233 47.631 25.981 1.00 50.41 9 LEU P N 1
ATOM 2100 C CA . LEU B 2 9 ? -23.924 46.198 25.705 1.00 51.51 9 LEU P CA 1
ATOM 2101 C C . LEU B 2 9 ? -22.403 45.974 25.683 1.00 51.33 9 LEU P C 1
ATOM 2102 O O . LEU B 2 9 ? -21.736 46.656 24.919 1.00 52.97 9 LEU P O 1
ATOM 2107 N N . ASP B 2 10 ? -21.834 45.113 26.516 1.00 50.30 10 ASP P N 1
ATOM 2108 C CA . ASP B 2 10 ? -20.348 44.991 26.526 1.00 50.94 10 ASP P CA 1
ATOM 2109 C C . ASP B 2 10 ? -19.669 44.639 25.199 1.00 50.87 10 ASP P C 1
ATOM 2110 O O . ASP B 2 10 ? -20.076 43.706 24.487 1.00 51.10 10 ASP P O 1
#

Solvent-accessible surface area: 14890 Å² total; per-residue (Å²): 110,88,71,14,168,136,62,6,154,72,115,138,12,22,0,40,0,6,1,32,0,16,0,20,3,41,5,7,54,137,24,115,74,71,64,22,46,0,50,3,82,0,4,0,43,0,82,0,7,7,34,0,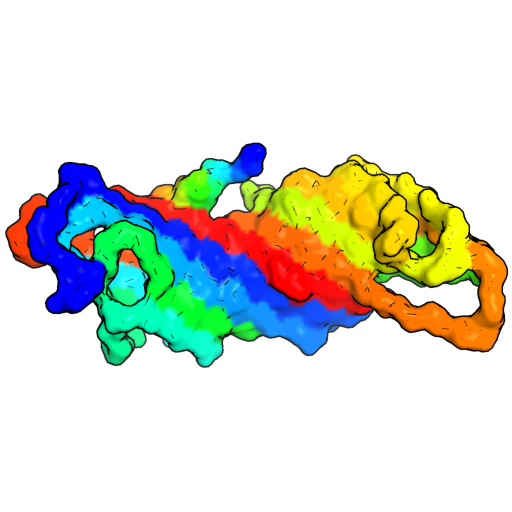89,1,73,1,6,22,7,57,216,136,107,79,16,46,40,75,89,40,84,70,47,132,0,6,112,148,96,248,64,17,37,4,13,0,14,46,20,111,15,49,0,2,131,8,103,0,57,76,137,27,65,37,0,2,77,1,48,18,98,38,134,114,35,63,220,76,65,9,52,11,86,0,13,0,95,4,73,19,139,92,97,54,86,0,23,110,2,39,0,71,5,17,4,6,157,31,18,68,18,24,106,47,126,30,177,120,38,90,23,130,63,93,69,111,78,62,4,0,11,0,102,8,186,100,13,14,2,126,123,95,10,88,1,48,5,52,0,60,37,94,127,81,97,135,188,147,174,72,89,81,61,41,2,30,2,70,4,32,0,29,24,7,0,0,15,1,74,11,102,64,0,85,2,133,14,111,184,51,166,22,68,43,183,77,11,62,16,70,9,60,38,29,0,121,14,29,116,2,47,0,119,36,180,94,142,38,28,53,108,95,18,162

Nearest PDB structures (foldseek):
  2pr9-assembly1_A  TM=1.004E+00  e=1.523E-55  Rattus norvegicus
  1i31-assembly1_A  TM=9.982E-01  e=2.137E-51  Rattus norvegicus
  6bnt-assembly1_A  TM=9.867E-01  e=7.166E-50  Homo sapiens
  7oho-assembly1_MMM  TM=9.623E-01  e=1.177E-48  Rattus norvegicus
  3ml6-assembly3_C  TM=9.369E-01  e=2.563E-44  Mus musculus

CATH classification: 2.60.40.1170 (+1 more: 2.60.40.1170)